Protein AF-W4PWV8-F1 (afdb_monomer)

Secondary structure (DSSP, 8-state):
-PPPHHHHHHHHHS-SS--HHHHHHHHT---HHHHHHHHHHHHHHHHHHHHHHHHHHHTHHHHHHHHHT---EEEEEEE-SS-SSS-EEEEEEE--TT---TT---GGGS-HHHHHHHHHHHHHH-SEEEEEEE-HHHHHHH-HHHHHHHHHHHHHHT-SS--SEEEEES---S-SSEEEEETTGGGT-

Sequence (189 aa):
MTVSIKQLEEELLGREEIDETMVERLRKDERKGVQKLLKRYDSMKQKTIELENMHKEMSQYEKALHKEGYVHIAGLDEVGRGPLAGPVVAAAVILPHDFKLLGLTDSKKLSKEKREAFYDVIVEQAICYSVAMVHAAEIDELNIYESTKVAMSNAVKGLTYMPDHLLLDAMKLDLTISQTSLIKGDQKA

Mean predicted aligned error: 6.57 Å

pLDDT: mean 89.33, std 9.85, range [49.12, 98.19]

Radius of gyration: 22.23 Å; Cα contacts (8 Å, |Δi|>4): 260; chains: 1; bounding box: 64×32×57 Å

InterPro domains:
  IPR001352 Ribonuclease HII/HIII [PTHR10954] (52-172)
  IPR012337 Ribonuclease H-like superfamily [SSF53098] (61-188)
  IPR022898 Ribonuclease HII [cd07182] (74-188)
  IPR024567 Ribonuclease HII/HIII domain [PF01351] (74-172)
  IPR024567 Ribonuclease HII/HIII domain [PS51975] (71-189)
  IPR036397 Ribonuclease H superfamily [G3DSA:3.30.420.10] (46-189)

Structure (mmCIF, N/CA/C/O backbone):
data_AF-W4PWV8-F1
#
_entry.id   AF-W4PWV8-F1
#
loop_
_atom_site.group_PDB
_atom_site.id
_atom_site.type_symbol
_atom_site.label_atom_id
_atom_site.label_alt_id
_atom_site.label_comp_id
_atom_site.label_asym_id
_atom_site.label_entity_id
_atom_site.label_seq_id
_atom_site.pdbx_PDB_ins_code
_atom_site.Cartn_x
_atom_site.Cartn_y
_atom_site.Cartn_z
_atom_site.occupancy
_atom_site.B_iso_or_equiv
_atom_site.auth_seq_id
_atom_site.auth_comp_id
_atom_site.auth_asym_id
_atom_site.auth_atom_id
_atom_site.pdbx_PDB_model_num
ATOM 1 N N . MET A 1 1 ? -38.672 -1.844 32.688 1.00 49.12 1 MET A N 1
ATOM 2 C CA . MET A 1 1 ? -37.906 -3.082 32.436 1.00 49.12 1 MET A CA 1
ATOM 3 C C . MET A 1 1 ? -36.463 -2.693 32.182 1.00 49.12 1 MET A C 1
ATOM 5 O O . MET A 1 1 ? -36.215 -1.882 31.301 1.00 49.12 1 MET A O 1
ATOM 9 N N . THR A 1 2 ? -35.536 -3.164 33.009 1.00 67.69 2 THR A N 1
ATOM 10 C CA . THR A 1 2 ? -34.102 -2.884 32.871 1.00 67.69 2 THR A CA 1
ATOM 11 C C . THR A 1 2 ? -33.559 -3.686 31.692 1.00 67.69 2 THR A C 1
ATOM 13 O O . THR A 1 2 ? -33.621 -4.913 31.710 1.00 67.69 2 THR A O 1
ATOM 16 N N . VAL A 1 3 ? -33.048 -3.002 30.667 1.00 78.81 3 VAL A N 1
ATOM 17 C CA . VAL A 1 3 ? -32.412 -3.649 29.509 1.00 78.81 3 VAL A CA 1
ATOM 18 C C . VAL A 1 3 ? -31.205 -4.456 29.996 1.00 78.81 3 VAL A C 1
ATOM 20 O O . VAL A 1 3 ? -30.433 -3.993 30.855 1.00 78.81 3 VAL A O 1
ATOM 23 N N . SER A 1 4 ? -31.068 -5.686 29.500 1.00 85.94 4 SER A N 1
ATOM 24 C CA . SER A 1 4 ? -29.954 -6.560 29.870 1.00 85.94 4 SER A CA 1
ATOM 25 C C . SER A 1 4 ? -28.639 -6.052 29.272 1.00 85.94 4 SER A C 1
ATOM 27 O O . SER A 1 4 ? -28.626 -5.420 28.221 1.00 85.94 4 SER A O 1
ATOM 29 N N . ILE A 1 5 ? -27.508 -6.358 29.914 1.00 83.56 5 ILE A N 1
ATOM 30 C CA . ILE A 1 5 ? -26.181 -5.956 29.409 1.00 83.56 5 ILE A CA 1
ATOM 31 C C . ILE A 1 5 ? -25.920 -6.545 28.014 1.00 83.56 5 ILE A C 1
ATOM 33 O O . ILE A 1 5 ? -25.320 -5.881 27.181 1.00 83.56 5 ILE A O 1
ATOM 37 N N . LYS A 1 6 ? -26.419 -7.758 27.745 1.00 84.06 6 LYS A N 1
ATOM 38 C CA . LYS A 1 6 ? -26.274 -8.422 26.446 1.00 84.06 6 LYS A CA 1
ATOM 39 C C . LYS A 1 6 ? -26.997 -7.664 25.326 1.00 84.06 6 LYS A C 1
ATOM 41 O O . LYS A 1 6 ? -26.427 -7.482 24.262 1.00 84.06 6 LYS A O 1
ATOM 46 N N . GLN A 1 7 ? -28.212 -7.183 25.591 1.00 84.31 7 GLN A N 1
ATOM 47 C CA . GLN A 1 7 ? -28.958 -6.344 24.643 1.00 84.31 7 GLN A CA 1
ATOM 48 C C . GLN A 1 7 ? -28.249 -5.006 24.400 1.00 84.31 7 GLN A C 1
ATOM 50 O O . GLN A 1 7 ? -28.134 -4.573 23.262 1.00 84.31 7 GLN A O 1
ATOM 55 N N . LEU A 1 8 ? -27.708 -4.388 25.456 1.00 83.75 8 LEU A N 1
ATOM 56 C CA . LEU A 1 8 ? -26.938 -3.147 25.326 1.00 83.75 8 LEU A CA 1
ATOM 57 C C . LEU A 1 8 ? -25.641 -3.336 24.529 1.00 83.75 8 LEU A C 1
ATOM 59 O O . LEU A 1 8 ? -25.224 -2.426 23.821 1.00 83.75 8 LEU A O 1
ATOM 63 N N . GLU A 1 9 ? -24.988 -4.495 24.646 1.00 82.44 9 GLU A N 1
ATOM 64 C CA . GLU A 1 9 ? -23.794 -4.820 23.859 1.00 82.44 9 GLU A CA 1
ATOM 65 C C . GLU A 1 9 ? -24.123 -4.947 22.370 1.00 82.44 9 GLU A C 1
ATOM 67 O O . GLU A 1 9 ? -23.407 -4.391 21.542 1.00 82.44 9 GLU A O 1
ATOM 72 N N . GLU A 1 10 ? -25.226 -5.614 22.035 1.00 83.00 10 GLU A N 1
ATOM 73 C CA . GLU A 1 10 ? -25.704 -5.758 20.658 1.00 83.00 10 GLU A CA 1
ATOM 74 C C . GLU A 1 10 ? -26.097 -4.405 20.043 1.00 83.00 10 GLU A C 1
ATOM 76 O O . GLU A 1 10 ? -25.749 -4.111 18.902 1.00 83.00 10 GLU A O 1
ATOM 81 N N . GLU A 1 11 ? -26.741 -3.533 20.818 1.00 82.88 11 GLU A N 1
ATOM 82 C CA . GLU A 1 11 ? -27.124 -2.191 20.370 1.00 82.88 11 GLU A CA 1
ATOM 83 C C . GLU A 1 11 ? -25.929 -1.237 20.197 1.00 82.88 11 GLU A C 1
ATOM 85 O O . GLU A 1 11 ? -25.936 -0.437 19.264 1.00 82.88 11 GLU A O 1
ATOM 90 N N . LEU A 1 12 ? -24.901 -1.317 21.055 1.00 82.06 12 LEU A N 1
ATOM 91 C CA . LEU A 1 12 ? -23.720 -0.440 20.990 1.00 82.06 12 LEU A CA 1
ATOM 92 C C . LEU A 1 12 ? -22.630 -0.916 20.031 1.00 82.06 12 LEU A C 1
ATOM 94 O O . LEU A 1 12 ? -21.885 -0.091 19.513 1.00 82.06 12 LEU A O 1
ATOM 98 N N . LEU A 1 13 ? -22.443 -2.227 19.881 1.00 79.00 13 LEU A N 1
ATOM 99 C CA . LEU A 1 13 ? -21.331 -2.789 19.105 1.00 79.00 13 LEU A CA 1
ATOM 100 C C . LEU A 1 13 ? -21.785 -3.462 17.806 1.00 79.00 13 LEU A C 1
ATOM 102 O O . LEU A 1 13 ? -20.937 -3.779 16.978 1.00 79.00 13 LEU A O 1
ATOM 106 N N . GLY A 1 14 ? -23.086 -3.712 17.637 1.00 73.44 14 GLY A N 1
ATOM 107 C CA . GLY A 1 14 ? -23.645 -4.410 16.476 1.00 73.44 14 GLY A CA 1
ATOM 108 C C . GLY A 1 14 ? -24.299 -3.510 15.426 1.00 73.44 14 GLY A C 1
ATOM 109 O O . GLY A 1 14 ? -24.749 -4.026 14.408 1.00 73.44 14 GLY A O 1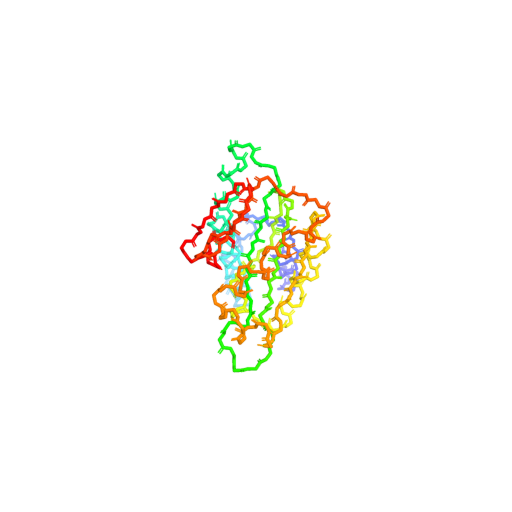
ATOM 110 N N . ARG A 1 15 ? -24.379 -2.191 15.650 1.00 76.44 15 ARG A N 1
ATOM 111 C CA . ARG A 1 15 ? -24.980 -1.231 14.709 1.00 76.44 15 ARG A CA 1
ATOM 112 C C . ARG A 1 15 ? -23.917 -0.348 14.059 1.00 76.44 15 ARG A C 1
ATOM 114 O O . ARG A 1 15 ? -22.986 0.080 14.732 1.00 76.44 15 ARG A O 1
ATOM 121 N N . GLU A 1 16 ? -24.092 -0.053 12.770 1.00 67.44 16 GLU A N 1
ATOM 122 C CA . GLU A 1 16 ? -23.246 0.903 12.036 1.00 67.44 16 GLU A CA 1
ATOM 123 C C . GLU A 1 16 ? -23.503 2.350 12.477 1.00 67.44 16 GLU A C 1
ATOM 125 O O . GLU A 1 16 ? -22.562 3.118 12.661 1.00 67.44 16 GLU A O 1
ATOM 130 N N . GLU A 1 17 ? -24.768 2.701 12.722 1.00 74.19 17 GLU A N 1
ATOM 131 C CA . GLU A 1 17 ? -25.161 3.993 13.281 1.00 74.19 17 GLU A CA 1
ATOM 132 C C . GLU A 1 17 ? -25.604 3.836 14.733 1.00 74.19 17 GLU A C 1
ATOM 134 O O . GLU A 1 17 ? -26.527 3.081 15.060 1.00 74.19 17 GLU A O 1
ATOM 139 N N . ILE A 1 18 ? -24.931 4.572 15.612 1.00 80.12 18 ILE A N 1
ATOM 140 C CA . ILE A 1 18 ? -25.184 4.542 17.047 1.00 80.12 18 ILE A CA 1
ATOM 141 C C . ILE A 1 18 ? -25.896 5.826 17.440 1.00 80.12 18 ILE A C 1
ATOM 143 O O . ILE A 1 18 ? -25.440 6.930 17.148 1.00 80.12 18 ILE A O 1
ATOM 147 N N . ASP A 1 19 ? -27.005 5.663 18.151 1.00 81.88 19 ASP A N 1
ATOM 148 C CA . ASP A 1 19 ? -27.743 6.768 18.740 1.00 81.88 19 ASP A CA 1
ATOM 149 C C . ASP A 1 19 ? -26.927 7.389 19.887 1.00 81.88 19 ASP A C 1
ATOM 151 O O . ASP A 1 19 ? -26.796 6.815 20.973 1.00 81.88 19 ASP A O 1
ATOM 155 N N . GLU A 1 20 ? -26.376 8.581 19.660 1.00 82.75 20 GLU A N 1
ATOM 156 C CA . GLU A 1 20 ? -25.612 9.320 20.674 1.00 82.75 20 GLU A CA 1
ATOM 157 C C . GLU A 1 20 ? -26.448 9.590 21.939 1.00 82.75 20 GLU A C 1
ATOM 159 O O . GLU A 1 20 ? -25.917 9.566 23.052 1.00 82.75 20 GLU A O 1
ATOM 164 N N . THR A 1 21 ? -27.774 9.734 21.817 1.00 83.88 21 THR A N 1
ATOM 165 C CA . THR A 1 21 ? -28.651 9.936 22.982 1.00 83.88 21 THR A CA 1
ATOM 166 C C . THR A 1 21 ? -28.717 8.689 23.868 1.00 83.88 21 THR A C 1
ATOM 168 O O . THR A 1 21 ? -28.805 8.780 25.100 1.00 83.88 21 THR A O 1
ATOM 171 N N . MET A 1 22 ? -28.608 7.500 23.271 1.00 85.19 22 MET A N 1
ATOM 172 C CA . MET A 1 22 ? -28.507 6.238 23.997 1.00 85.19 22 MET A CA 1
ATOM 173 C C . MET A 1 22 ? -27.172 6.140 24.742 1.00 85.19 22 MET A C 1
ATOM 175 O O . MET A 1 22 ? -27.153 5.763 25.918 1.00 85.19 22 MET A O 1
ATOM 179 N N . VAL A 1 23 ? -26.065 6.516 24.096 1.00 86.31 23 VAL A N 1
ATOM 180 C CA . VAL A 1 23 ? -24.732 6.529 24.719 1.00 86.31 23 VAL A CA 1
ATOM 181 C C . VAL A 1 23 ? -24.722 7.461 25.931 1.00 86.31 23 VAL A C 1
ATOM 183 O O . VAL A 1 23 ? -24.282 7.062 27.011 1.00 86.31 23 VAL A O 1
ATOM 186 N N . GLU A 1 24 ? -25.272 8.670 25.806 1.00 87.25 24 GLU A N 1
ATOM 187 C CA . GLU A 1 24 ? -25.388 9.625 26.916 1.00 87.25 24 GLU A CA 1
ATOM 188 C C . GLU A 1 24 ? -26.195 9.076 28.096 1.00 87.25 24 GLU A C 1
ATOM 190 O O . GLU A 1 24 ? -25.820 9.266 29.259 1.00 87.25 24 GLU A O 1
ATOM 195 N N . ARG A 1 25 ? -27.293 8.361 27.820 1.00 88.38 25 ARG A N 1
ATOM 196 C CA . ARG A 1 25 ? -28.086 7.695 28.863 1.00 88.38 25 ARG A CA 1
ATOM 197 C C . ARG A 1 25 ? -27.277 6.628 29.584 1.00 88.38 25 ARG A C 1
ATOM 199 O O . ARG A 1 25 ? -27.334 6.551 30.809 1.00 88.38 25 ARG A O 1
ATOM 206 N N . LEU A 1 26 ? -26.519 5.827 28.846 1.00 87.50 26 LEU A N 1
ATOM 207 C CA . LEU A 1 26 ? -25.699 4.771 29.425 1.00 87.50 26 LEU A CA 1
ATOM 208 C C . LEU A 1 26 ? -24.546 5.319 30.257 1.00 87.50 26 LEU A C 1
ATOM 210 O O . LEU A 1 26 ? -24.192 4.703 31.259 1.00 87.50 26 LEU A O 1
ATOM 214 N N . ARG A 1 27 ? -23.980 6.482 29.908 1.00 88.62 27 ARG A N 1
ATOM 215 C CA . ARG A 1 27 ? -22.935 7.123 30.729 1.00 88.62 27 ARG A CA 1
ATOM 216 C C . ARG A 1 27 ? -23.407 7.415 32.157 1.00 88.62 27 ARG A C 1
ATOM 218 O O . ARG A 1 27 ? -22.581 7.434 33.065 1.00 88.62 27 ARG A O 1
ATOM 225 N N . LYS A 1 28 ? -24.718 7.582 32.362 1.00 90.69 28 LYS A N 1
ATOM 226 C CA . LYS A 1 28 ? -25.356 7.782 33.676 1.00 90.69 28 LYS A CA 1
ATOM 227 C C . LYS A 1 28 ? -25.689 6.470 34.405 1.00 90.69 28 LYS A C 1
ATOM 229 O O . LYS A 1 28 ? -26.168 6.514 35.532 1.00 90.69 28 LYS A O 1
ATOM 234 N N . ASP A 1 29 ? -25.481 5.310 33.782 1.00 88.50 29 ASP A N 1
ATOM 235 C CA . ASP A 1 29 ? -25.818 4.001 34.348 1.00 88.50 29 ASP A CA 1
ATOM 236 C C . ASP A 1 29 ? -24.692 3.475 35.251 1.00 88.50 29 ASP A C 1
ATOM 238 O O . ASP A 1 29 ? -23.617 3.116 34.783 1.00 88.50 29 ASP A O 1
ATOM 242 N N . GLU A 1 30 ? -24.923 3.385 36.558 1.00 90.44 30 GLU A N 1
ATOM 243 C CA . GLU A 1 30 ? -23.889 3.011 37.537 1.00 90.44 30 GLU A CA 1
ATOM 244 C C . GLU A 1 30 ? -23.508 1.517 37.529 1.00 90.44 30 GLU A C 1
ATOM 246 O O . GLU A 1 30 ? -22.564 1.102 38.214 1.00 90.44 30 GLU A O 1
ATOM 251 N N . ARG A 1 31 ? -24.212 0.664 36.768 1.00 92.44 31 ARG A N 1
ATOM 252 C CA . ARG A 1 31 ? -23.919 -0.776 36.734 1.00 92.44 31 ARG A CA 1
ATOM 253 C C . ARG A 1 31 ? -22.502 -0.996 36.202 1.00 92.44 31 ARG A C 1
ATOM 255 O O . ARG A 1 31 ? -22.203 -0.701 35.048 1.00 92.44 31 ARG A O 1
ATOM 262 N N . LYS A 1 32 ? -21.641 -1.639 37.002 1.00 89.44 32 LYS A N 1
ATOM 263 C CA . LYS A 1 32 ? -20.238 -1.945 36.636 1.00 89.44 32 LYS A CA 1
ATOM 264 C C . LYS A 1 32 ? -20.087 -2.610 35.260 1.00 89.44 32 LYS A C 1
ATOM 266 O O . LYS A 1 32 ? -19.124 -2.339 34.551 1.00 89.44 32 LYS A O 1
ATOM 271 N N . GLY A 1 33 ? -21.034 -3.473 34.881 1.00 88.50 33 GLY A N 1
ATOM 272 C CA . GLY A 1 33 ? -21.049 -4.117 33.565 1.00 88.50 33 GLY A CA 1
ATOM 273 C C . GLY A 1 33 ? -21.295 -3.143 32.408 1.00 88.50 33 GLY A C 1
ATOM 274 O O . GLY A 1 33 ? -20.611 -3.235 31.394 1.00 88.50 33 GLY A O 1
ATOM 275 N N . VAL A 1 34 ? -22.198 -2.172 32.585 1.00 90.12 34 VAL A N 1
ATOM 276 C CA . VAL A 1 34 ? -22.481 -1.123 31.591 1.00 90.12 34 VAL A CA 1
ATOM 277 C C . VAL A 1 34 ? -21.302 -0.161 31.476 1.00 90.12 34 VAL A C 1
ATOM 279 O O . VAL A 1 34 ? -20.862 0.139 30.373 1.00 90.12 34 VAL A O 1
ATOM 282 N N . GLN A 1 35 ? -20.702 0.232 32.600 1.00 90.69 35 GLN A N 1
ATOM 283 C CA . GLN A 1 35 ? -19.498 1.071 32.607 1.00 90.69 35 GLN A CA 1
ATOM 284 C C . GLN A 1 35 ? -18.307 0.392 31.904 1.00 90.69 35 GLN A C 1
ATOM 286 O O . GLN A 1 35 ? -17.580 1.023 31.135 1.00 90.69 35 GLN A O 1
ATOM 291 N N . LYS A 1 36 ? -18.124 -0.923 32.097 1.00 90.75 36 LYS A N 1
ATOM 292 C CA . LYS A 1 36 ? -17.106 -1.701 31.369 1.00 90.75 36 LYS A CA 1
ATOM 293 C C . LYS A 1 36 ? -17.395 -1.753 29.864 1.00 90.75 36 LYS A C 1
ATOM 295 O O . LYS A 1 36 ? -16.462 -1.635 29.070 1.00 90.75 36 LYS A O 1
ATOM 300 N N . LEU A 1 37 ? -18.661 -1.926 29.486 1.00 90.31 37 LEU A N 1
ATOM 301 C CA . LEU A 1 37 ? -19.102 -1.928 28.091 1.00 90.31 37 LEU A CA 1
ATOM 302 C C . LEU A 1 37 ? -18.855 -0.567 27.423 1.00 90.31 37 LEU A C 1
ATOM 304 O O . LEU A 1 37 ? -18.263 -0.526 26.349 1.00 90.31 37 LEU A O 1
ATOM 308 N N . LEU A 1 38 ? -19.194 0.536 28.094 1.00 90.94 38 LEU A N 1
ATOM 309 C CA . LEU A 1 38 ? -18.915 1.892 27.614 1.00 90.94 38 LEU A CA 1
ATOM 310 C C . LEU A 1 38 ? -17.427 2.154 27.425 1.00 90.94 38 LEU A C 1
ATOM 312 O O . LEU A 1 38 ? -17.031 2.679 26.394 1.00 90.94 38 LEU A O 1
ATOM 316 N N . LYS A 1 39 ? -16.580 1.728 28.368 1.00 90.81 39 LYS A N 1
ATOM 317 C CA . LYS A 1 39 ? -15.126 1.875 28.221 1.00 90.81 39 LYS A CA 1
ATOM 318 C C . LYS A 1 39 ? -14.597 1.143 26.982 1.00 90.81 39 LYS A C 1
ATOM 320 O O . LYS A 1 39 ? -13.710 1.649 26.298 1.00 90.81 39 LYS A O 1
ATOM 325 N N . ARG A 1 40 ? -15.126 -0.052 26.697 1.00 90.25 40 ARG A N 1
ATOM 326 C CA . ARG A 1 40 ? -14.788 -0.809 25.482 1.00 90.25 40 ARG A CA 1
ATOM 327 C C . ARG A 1 40 ? -15.266 -0.073 24.229 1.00 90.25 40 ARG A C 1
ATOM 329 O O . ARG A 1 40 ? -14.478 0.069 23.301 1.00 90.25 40 ARG A O 1
ATOM 336 N N . TYR A 1 41 ? -16.506 0.411 24.231 1.00 89.75 41 TYR A N 1
ATOM 337 C CA . TYR A 1 41 ? -17.076 1.201 23.142 1.00 89.75 41 TYR A CA 1
ATOM 338 C C . TYR A 1 41 ? -16.252 2.467 22.854 1.00 89.75 41 TYR A C 1
ATOM 340 O O . TYR A 1 41 ? -15.793 2.646 21.729 1.00 89.75 41 TYR A O 1
ATOM 348 N N . ASP A 1 42 ? -15.972 3.283 23.873 1.00 90.44 42 ASP A N 1
ATOM 349 C CA . ASP A 1 42 ? -15.181 4.514 23.750 1.00 90.44 42 ASP A CA 1
ATOM 350 C C . ASP A 1 42 ? -13.782 4.223 23.186 1.00 90.44 42 ASP A C 1
ATOM 352 O O . ASP A 1 42 ? -13.317 4.906 22.276 1.00 90.44 42 ASP A O 1
ATOM 356 N N . SER A 1 43 ? -13.124 3.164 23.671 1.00 90.25 43 SER A N 1
ATOM 357 C CA . SER A 1 43 ? -11.811 2.753 23.164 1.00 90.25 43 SER A CA 1
ATOM 358 C C . SER A 1 43 ? -11.856 2.292 21.706 1.00 90.25 43 SER A C 1
ATOM 360 O O . SER A 1 43 ? -10.917 2.568 20.960 1.00 90.25 43 SER A O 1
ATOM 362 N N . MET A 1 44 ? -12.909 1.581 21.293 1.00 88.62 44 MET A N 1
ATOM 363 C CA . MET A 1 44 ? -13.093 1.170 19.900 1.00 88.62 44 MET A CA 1
ATOM 364 C C . MET A 1 44 ? -13.354 2.381 19.002 1.00 88.62 44 MET A C 1
ATOM 366 O O . MET A 1 44 ? -12.692 2.513 17.977 1.00 88.62 44 MET A O 1
ATOM 370 N N . LYS A 1 45 ? -14.242 3.295 19.415 1.00 89.25 45 LYS A N 1
ATOM 371 C CA . LYS A 1 45 ? -14.547 4.536 18.688 1.00 89.25 45 LYS A CA 1
ATOM 372 C C . LYS A 1 45 ? -13.300 5.399 18.508 1.00 89.25 45 LYS A C 1
ATOM 374 O O . LYS A 1 45 ? -13.008 5.824 17.394 1.00 89.25 45 LYS A O 1
ATOM 379 N N . GLN A 1 46 ? -12.529 5.592 19.578 1.00 90.56 46 GLN A N 1
ATOM 380 C CA . GLN A 1 46 ? -11.272 6.337 19.541 1.00 90.56 46 GLN A CA 1
ATOM 381 C C . GLN A 1 46 ? -10.270 5.708 18.564 1.00 90.56 46 GLN A C 1
ATOM 383 O O . GLN A 1 46 ? -9.700 6.407 17.729 1.00 90.56 46 GLN A O 1
ATOM 388 N N . LYS A 1 47 ? -10.117 4.380 18.600 1.00 89.25 47 LYS A N 1
ATOM 389 C CA . LYS A 1 47 ? -9.255 3.655 17.661 1.00 89.25 47 LYS A CA 1
ATOM 390 C C . LYS A 1 47 ? -9.717 3.814 16.211 1.00 89.25 47 LYS A C 1
ATOM 392 O O . LYS A 1 47 ? -8.882 3.980 15.330 1.00 89.25 47 LYS A O 1
ATOM 397 N N . THR A 1 48 ? -11.021 3.773 15.946 1.00 89.44 48 THR A N 1
ATOM 398 C CA . THR A 1 48 ? -11.558 4.015 14.599 1.00 89.44 48 THR A CA 1
ATOM 399 C C . THR A 1 48 ? -11.213 5.422 14.119 1.00 89.44 48 THR A C 1
ATOM 401 O O . THR A 1 48 ? -10.674 5.558 13.026 1.00 89.44 48 THR A O 1
ATOM 404 N N . ILE A 1 49 ? -11.427 6.449 14.948 1.00 90.81 49 ILE A N 1
ATOM 405 C CA . ILE A 1 49 ? -11.080 7.845 14.628 1.00 90.81 49 ILE A CA 1
ATOM 406 C C . ILE A 1 49 ? -9.584 7.988 14.317 1.00 90.81 49 ILE A C 1
ATOM 408 O O . ILE A 1 49 ? -9.209 8.650 13.352 1.00 90.81 49 ILE A O 1
ATOM 412 N N . GLU A 1 50 ? -8.718 7.349 15.104 1.00 91.19 50 GLU A N 1
ATOM 413 C CA . GLU A 1 50 ? -7.273 7.333 14.851 1.00 91.19 50 GLU A CA 1
ATOM 414 C C . GLU A 1 50 ? -6.943 6.715 13.490 1.00 91.19 50 GLU A C 1
ATOM 416 O O . GLU A 1 50 ? -6.188 7.305 12.719 1.00 91.19 50 GLU A O 1
ATOM 421 N N . LEU A 1 51 ? -7.549 5.573 13.156 1.00 90.94 51 LEU A N 1
ATOM 422 C CA . LEU A 1 51 ? -7.359 4.926 11.857 1.00 90.94 51 LEU A CA 1
ATOM 423 C C . LEU A 1 51 ? -7.869 5.785 10.694 1.00 90.94 51 LEU A C 1
ATOM 425 O O . LEU A 1 51 ? -7.244 5.797 9.635 1.00 90.94 51 LEU A O 1
ATOM 429 N N . GLU A 1 52 ? -8.973 6.511 10.873 1.00 91.69 52 GLU A N 1
ATOM 430 C CA . GLU A 1 52 ? -9.484 7.433 9.855 1.00 91.69 52 GLU A CA 1
ATOM 431 C C . GLU A 1 52 ? -8.545 8.614 9.623 1.00 91.69 52 GLU A C 1
ATOM 433 O O . GLU A 1 52 ? -8.266 8.962 8.473 1.00 91.69 52 GLU A O 1
ATOM 438 N N . ASN A 1 53 ? -8.028 9.208 10.700 1.00 91.38 53 ASN A N 1
ATOM 439 C CA . ASN A 1 53 ? -7.056 10.292 10.608 1.00 91.38 53 ASN A CA 1
ATOM 440 C C . ASN A 1 53 ? -5.775 9.819 9.916 1.00 91.38 53 ASN A C 1
ATOM 442 O O . ASN A 1 53 ? -5.317 10.473 8.983 1.00 91.38 53 ASN A O 1
ATOM 446 N N . MET A 1 54 ? -5.261 8.644 10.289 1.00 89.38 54 MET A N 1
ATOM 447 C CA . MET A 1 54 ? -4.107 8.039 9.619 1.00 89.38 54 MET A CA 1
ATOM 448 C C . MET A 1 54 ? -4.365 7.812 8.127 1.00 89.38 54 MET A C 1
ATOM 450 O O . MET A 1 54 ? -3.549 8.198 7.296 1.00 89.38 54 MET A O 1
ATOM 454 N N . HIS A 1 55 ? -5.510 7.230 7.761 1.00 90.31 55 HIS A N 1
ATOM 455 C CA . HIS A 1 55 ? -5.870 7.036 6.354 1.00 90.31 55 HIS A CA 1
ATOM 456 C C . HIS A 1 55 ? -5.951 8.371 5.600 1.00 90.31 55 HIS A C 1
ATOM 458 O O . HIS A 1 55 ? -5.508 8.472 4.457 1.00 90.31 55 HIS A O 1
ATOM 464 N N . LYS A 1 56 ? -6.488 9.420 6.230 1.00 90.19 56 LYS A N 1
ATOM 465 C CA . LYS A 1 56 ? -6.551 10.759 5.638 1.00 90.19 56 LYS A CA 1
ATOM 466 C C . LYS A 1 56 ? -5.162 11.358 5.406 1.00 90.19 56 LYS A C 1
ATOM 468 O O . LYS A 1 56 ? -4.981 12.024 4.392 1.00 90.19 56 LYS A O 1
ATOM 473 N N . GLU A 1 57 ? -4.225 11.137 6.323 1.00 89.12 57 GLU A N 1
ATOM 474 C CA . GLU A 1 57 ? -2.836 11.590 6.194 1.00 89.12 57 GLU A CA 1
ATOM 475 C C . GLU A 1 57 ? -2.081 10.835 5.095 1.00 89.12 57 GLU A C 1
ATOM 477 O O . GLU A 1 57 ? -1.391 11.473 4.305 1.00 89.12 57 GLU A O 1
ATOM 482 N N . MET A 1 58 ? -2.236 9.511 5.004 1.00 87.19 58 MET A N 1
ATOM 483 C CA . MET A 1 58 ? -1.571 8.709 3.964 1.00 87.19 58 MET A CA 1
ATOM 484 C C . MET A 1 58 ? -2.157 8.988 2.573 1.00 87.19 58 MET A C 1
ATOM 486 O O . MET A 1 58 ? -1.423 9.209 1.630 1.00 87.19 58 MET A O 1
ATOM 490 N N . SER A 1 59 ? -3.477 9.151 2.450 1.00 90.06 59 SER A N 1
ATOM 491 C CA . SER A 1 59 ? -4.120 9.434 1.149 1.00 90.06 59 SER A CA 1
ATOM 492 C C . SER A 1 59 ? -3.953 10.878 0.639 1.00 90.06 59 SER A C 1
ATOM 494 O O . SER A 1 59 ? -4.653 11.307 -0.285 1.00 90.06 59 SER A O 1
ATOM 496 N N . GLN A 1 60 ? -3.120 11.702 1.286 1.00 90.94 60 GLN A N 1
ATOM 497 C CA . GLN A 1 60 ? -3.020 13.127 0.958 1.00 90.94 60 GLN A CA 1
ATOM 498 C C . GLN A 1 60 ? -2.379 13.373 -0.413 1.00 90.94 60 GLN A C 1
ATOM 500 O O . GLN A 1 60 ? -2.755 14.335 -1.088 1.00 90.94 60 GLN A O 1
ATOM 505 N N . TYR A 1 61 ? -1.439 12.518 -0.825 1.00 90.69 61 TYR A N 1
ATOM 506 C CA . TYR A 1 61 ? -0.703 12.681 -2.077 1.00 90.69 61 TYR A CA 1
ATOM 507 C C . TYR A 1 61 ? -1.572 12.299 -3.270 1.00 90.69 61 TYR A C 1
ATOM 509 O O . TYR A 1 61 ? -1.697 13.084 -4.207 1.00 90.69 61 TYR A O 1
ATOM 517 N N . GLU A 1 62 ? -2.266 11.170 -3.193 1.00 92.50 62 GLU A N 1
ATOM 518 C CA . GLU A 1 62 ? -3.248 10.727 -4.181 1.00 92.50 62 GLU A CA 1
ATOM 519 C C . GLU A 1 62 ? -4.345 11.774 -4.330 1.00 92.50 62 GLU A C 1
ATOM 521 O O . GLU A 1 62 ? -4.663 12.194 -5.439 1.00 92.50 62 GLU A O 1
ATOM 526 N N . LYS A 1 63 ? -4.884 12.287 -3.216 1.00 92.31 63 LYS A N 1
ATOM 527 C CA . LYS A 1 63 ? -5.902 13.349 -3.250 1.00 92.31 63 LYS A CA 1
ATOM 528 C C . LYS A 1 63 ? -5.402 14.631 -3.904 1.00 92.31 63 LYS A C 1
ATOM 530 O O . LYS A 1 63 ? -6.192 15.308 -4.562 1.00 92.31 63 LYS A O 1
ATOM 535 N N . ALA A 1 64 ? -4.143 15.005 -3.694 1.00 93.12 64 ALA A N 1
ATOM 536 C CA . ALA A 1 64 ? -3.554 16.167 -4.352 1.00 93.12 64 ALA A CA 1
ATOM 537 C C . ALA A 1 64 ? -3.420 15.928 -5.864 1.00 93.12 64 ALA A C 1
ATOM 539 O O . ALA A 1 64 ? -3.909 16.738 -6.647 1.00 93.12 64 ALA A O 1
ATOM 540 N N . LEU A 1 65 ? -2.884 14.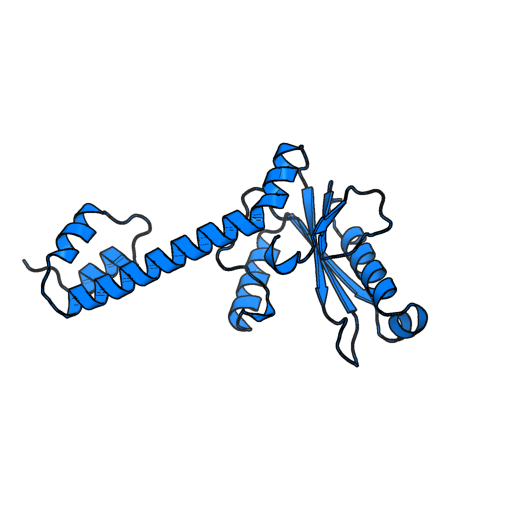777 -6.267 1.00 94.12 65 LEU A N 1
ATOM 541 C CA . LEU A 1 65 ? -2.726 14.395 -7.672 1.00 94.12 65 LEU A CA 1
ATOM 542 C C . LEU A 1 65 ? -4.070 14.275 -8.403 1.00 94.12 65 LEU A C 1
ATOM 544 O O . LEU A 1 65 ? -4.217 14.756 -9.524 1.00 94.12 65 LEU A O 1
ATOM 548 N N . HIS A 1 66 ? -5.095 13.730 -7.754 1.00 94.06 66 HIS A N 1
ATOM 549 C CA . HIS A 1 66 ? -6.442 13.700 -8.317 1.00 94.06 66 HIS A CA 1
ATOM 550 C C . HIS A 1 66 ? -7.011 15.103 -8.561 1.00 94.06 66 HIS A C 1
ATOM 552 O O . HIS A 1 66 ? -7.674 15.328 -9.571 1.00 94.06 66 HIS A O 1
ATOM 558 N N . LYS A 1 67 ? -6.725 16.078 -7.685 1.00 94.25 67 LYS A N 1
ATOM 559 C CA . LYS A 1 67 ? -7.111 17.485 -7.911 1.00 94.25 67 LYS A CA 1
ATOM 560 C C . LYS A 1 67 ? -6.350 18.128 -9.069 1.00 94.25 67 LYS A C 1
ATOM 562 O O . LYS A 1 67 ? -6.873 19.056 -9.679 1.00 94.25 67 LYS A O 1
ATOM 567 N N . GLU A 1 68 ? -5.147 17.648 -9.363 1.00 94.69 68 GLU A N 1
ATOM 568 C CA . GLU A 1 68 ? -4.358 18.054 -10.531 1.00 94.69 68 GLU A CA 1
ATOM 569 C C . GLU A 1 68 ? -4.830 17.379 -11.832 1.00 94.69 68 GLU A C 1
ATOM 571 O O . GLU A 1 68 ? -4.411 17.782 -12.915 1.00 94.69 68 GLU A O 1
ATOM 576 N N . GLY A 1 69 ? -5.747 16.408 -11.745 1.00 95.06 69 GLY A N 1
ATOM 577 C CA . GLY A 1 69 ? -6.372 15.745 -12.891 1.00 95.06 69 GLY A CA 1
ATOM 578 C C . GLY A 1 69 ? -5.820 14.356 -13.213 1.00 95.06 69 GLY A C 1
ATOM 579 O O . GLY A 1 69 ? -6.274 13.751 -14.183 1.00 95.06 69 GLY A O 1
ATOM 580 N N . TYR A 1 70 ? -4.887 13.825 -12.417 1.00 95.25 70 TYR A N 1
ATOM 581 C CA . TYR A 1 70 ? -4.421 12.444 -12.569 1.00 95.25 70 TYR A CA 1
ATOM 582 C C . TYR A 1 70 ? -5.519 11.463 -12.142 1.00 95.25 70 TYR A C 1
ATOM 584 O O . TYR A 1 70 ? -6.096 11.602 -11.060 1.00 95.25 70 TYR A O 1
ATOM 592 N N . VAL A 1 71 ? -5.820 10.466 -12.977 1.00 93.00 71 VAL A N 1
ATOM 593 C CA . VAL A 1 71 ? -6.904 9.504 -12.717 1.00 93.00 71 VAL A CA 1
ATOM 594 C C . VAL A 1 71 ? -6.331 8.177 -12.240 1.00 93.00 71 VAL A C 1
ATOM 596 O O . VAL A 1 71 ? -6.729 7.680 -11.189 1.00 93.00 71 VAL A O 1
ATOM 599 N N . HIS A 1 72 ? -5.365 7.629 -12.971 1.00 95.19 72 HIS A N 1
ATOM 600 C CA . HIS A 1 72 ? -4.728 6.355 -12.663 1.00 95.19 72 HIS A CA 1
ATOM 601 C C . HIS A 1 72 ? -3.374 6.603 -12.006 1.00 95.19 72 HIS A C 1
ATOM 603 O O . HIS A 1 72 ? -2.373 6.860 -12.674 1.00 95.19 72 HIS A O 1
ATOM 609 N N . ILE A 1 73 ? -3.346 6.535 -10.681 1.00 96.25 73 ILE A N 1
ATOM 610 C CA . ILE A 1 73 ? -2.125 6.711 -9.896 1.00 96.25 73 ILE A CA 1
ATOM 611 C C . ILE A 1 73 ? -1.652 5.327 -9.460 1.00 96.25 73 ILE A C 1
ATOM 613 O O . ILE A 1 73 ? -2.404 4.594 -8.817 1.00 96.25 73 ILE A O 1
ATOM 617 N N . ALA A 1 74 ? -0.422 4.962 -9.820 1.00 96.62 74 ALA A N 1
ATOM 618 C CA . ALA A 1 74 ? 0.194 3.726 -9.351 1.00 96.62 74 ALA A CA 1
ATOM 619 C C . ALA A 1 74 ? 1.070 3.999 -8.127 1.00 96.62 74 ALA A C 1
ATOM 621 O O . ALA A 1 74 ? 2.000 4.802 -8.206 1.00 96.62 74 ALA A O 1
A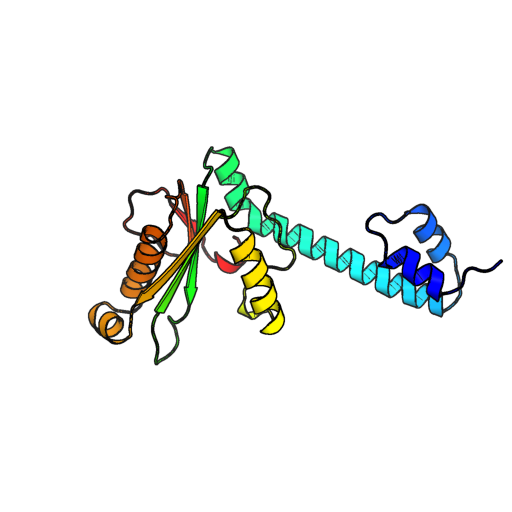TOM 622 N N . GLY A 1 75 ? 0.803 3.301 -7.026 1.00 94.94 75 GLY A N 1
ATOM 623 C CA . GLY A 1 75 ? 1.725 3.184 -5.897 1.00 94.94 75 GLY A CA 1
ATOM 624 C C . GLY A 1 75 ? 2.735 2.067 -6.148 1.00 94.94 75 GLY A C 1
ATOM 625 O O . GLY A 1 75 ? 2.367 1.007 -6.666 1.00 94.94 75 GLY A O 1
ATOM 626 N N . LEU A 1 76 ? 4.001 2.311 -5.811 1.00 94.31 76 LEU A N 1
ATOM 627 C CA . LEU A 1 76 ? 5.099 1.366 -5.983 1.00 94.31 76 LEU A CA 1
ATOM 628 C C . LEU A 1 76 ? 5.904 1.207 -4.700 1.00 94.31 76 LEU A C 1
ATOM 630 O O . LEU A 1 76 ? 6.275 2.197 -4.074 1.00 94.31 76 LEU A O 1
ATOM 634 N N . ASP A 1 77 ? 6.241 -0.041 -4.389 1.00 93.12 77 ASP A N 1
ATOM 635 C CA . ASP A 1 77 ? 7.109 -0.402 -3.268 1.00 93.12 77 ASP A CA 1
ATOM 636 C C . ASP A 1 77 ? 7.895 -1.686 -3.585 1.00 93.12 77 ASP A C 1
ATOM 638 O O . ASP A 1 77 ? 7.515 -2.477 -4.466 1.00 93.12 77 ASP A O 1
ATOM 642 N N . GLU A 1 78 ? 8.996 -1.894 -2.867 1.00 94.12 78 GLU A N 1
ATOM 643 C CA . GLU A 1 78 ? 9.864 -3.053 -2.984 1.00 94.12 78 GLU A CA 1
ATOM 644 C C . GLU A 1 78 ? 10.112 -3.796 -1.668 1.00 94.12 78 GLU A C 1
ATOM 646 O O . GLU A 1 78 ? 10.176 -3.253 -0.568 1.00 94.12 78 GLU A O 1
ATOM 651 N N . VAL A 1 79 ? 10.406 -5.085 -1.802 1.00 94.12 7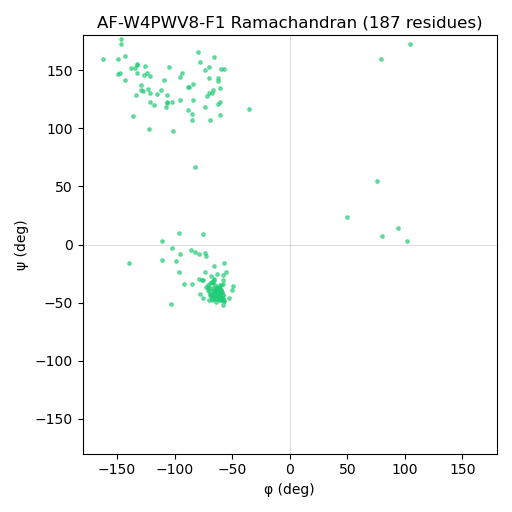9 VAL A N 1
ATOM 652 C CA . VAL A 1 79 ? 10.918 -5.922 -0.720 1.00 94.12 79 VAL A CA 1
ATOM 653 C C . VAL A 1 79 ? 12.120 -6.728 -1.201 1.00 94.12 79 VAL A C 1
ATOM 655 O O . VAL A 1 79 ? 12.278 -7.011 -2.385 1.00 94.12 79 VAL A O 1
ATOM 658 N N . GLY A 1 80 ? 12.989 -7.128 -0.271 1.00 94.06 80 GLY A N 1
ATOM 659 C CA . GLY A 1 80 ? 14.132 -7.992 -0.593 1.00 94.06 80 GLY A CA 1
ATOM 660 C C . GLY A 1 80 ? 15.450 -7.269 -0.885 1.00 94.06 80 GLY A C 1
ATOM 661 O O . GLY A 1 80 ? 16.388 -7.907 -1.338 1.00 94.06 80 GLY A O 1
ATOM 662 N N . ARG A 1 81 ? 15.581 -5.972 -0.562 1.00 94.19 81 ARG A N 1
ATOM 663 C CA . ARG A 1 81 ? 16.861 -5.245 -0.714 1.00 94.19 81 ARG A CA 1
ATOM 664 C C . ARG A 1 81 ? 17.930 -5.552 0.332 1.00 94.19 81 ARG A C 1
ATOM 666 O O . ARG A 1 81 ? 19.113 -5.401 0.061 1.00 94.19 81 ARG A O 1
ATOM 673 N N . GLY A 1 82 ? 17.512 -5.890 1.549 1.00 93.00 82 GLY A N 1
ATOM 674 C CA . GLY A 1 82 ? 18.406 -6.136 2.687 1.00 93.00 82 GLY A CA 1
ATOM 675 C C . GLY A 1 82 ? 18.866 -7.589 2.895 1.00 93.00 82 GLY A C 1
ATOM 676 O O . GLY A 1 82 ? 19.974 -7.775 3.398 1.00 93.00 82 GLY A O 1
ATOM 677 N N . PRO A 1 83 ? 18.051 -8.623 2.593 1.00 94.81 83 PRO A N 1
ATOM 678 C CA . PRO A 1 83 ? 18.458 -10.017 2.767 1.00 94.81 83 PRO A CA 1
ATOM 679 C C . PRO A 1 83 ? 19.701 -10.407 1.953 1.00 94.81 83 PRO A C 1
ATOM 681 O O . PRO A 1 83 ? 19.926 -9.896 0.865 1.00 94.81 83 PRO A O 1
ATOM 684 N N . LEU A 1 84 ? 20.472 -11.374 2.469 1.00 93.38 84 LEU A N 1
ATOM 685 C CA . LEU A 1 84 ? 21.665 -11.923 1.802 1.00 93.38 84 LEU A CA 1
ATOM 686 C C . LEU A 1 84 ? 21.330 -12.841 0.614 1.00 93.38 84 LEU A C 1
ATOM 688 O O . LEU A 1 84 ? 22.167 -13.073 -0.249 1.00 93.38 84 LEU A O 1
ATOM 692 N N . ALA A 1 85 ? 20.129 -13.415 0.602 1.00 93.38 85 ALA A N 1
ATOM 693 C CA . ALA A 1 85 ? 19.692 -14.359 -0.414 1.00 93.38 85 ALA A CA 1
ATOM 694 C C . ALA A 1 85 ? 18.248 -14.074 -0.820 1.00 93.38 85 ALA A C 1
ATOM 696 O O . ALA A 1 85 ? 17.438 -13.621 -0.006 1.00 93.38 85 ALA A O 1
ATOM 697 N N . GLY A 1 86 ? 17.931 -14.422 -2.064 1.00 95.19 86 GLY A N 1
ATOM 698 C CA . GLY A 1 86 ? 16.624 -14.199 -2.669 1.00 95.19 86 GLY A CA 1
ATOM 699 C C . GLY A 1 86 ? 16.626 -13.040 -3.668 1.00 95.19 86 GLY A C 1
ATOM 700 O O . GLY A 1 86 ? 17.641 -12.365 -3.835 1.00 95.19 86 GLY A O 1
ATOM 701 N N . PRO A 1 87 ? 15.514 -12.857 -4.393 1.00 97.56 87 PRO A N 1
ATOM 702 C CA . PRO A 1 87 ? 15.355 -11.754 -5.325 1.00 97.56 87 PRO A CA 1
ATOM 703 C C . PRO A 1 87 ? 14.993 -10.453 -4.599 1.00 97.56 87 PRO A C 1
ATOM 705 O O . PRO A 1 87 ? 14.502 -10.469 -3.467 1.00 97.56 87 PRO A O 1
ATOM 708 N N . VAL A 1 88 ? 15.124 -9.338 -5.312 1.00 97.56 88 VAL A N 1
ATOM 709 C CA . VAL A 1 88 ? 14.345 -8.133 -5.017 1.00 97.56 88 VAL A CA 1
ATOM 710 C C . VAL A 1 88 ? 13.021 -8.227 -5.773 1.00 97.56 88 VAL A C 1
ATOM 712 O O . VAL A 1 88 ? 12.989 -8.631 -6.937 1.00 97.56 88 VAL A O 1
ATOM 715 N N . VAL A 1 89 ? 11.921 -7.905 -5.101 1.00 97.69 89 VAL A N 1
ATOM 716 C CA . VAL A 1 89 ? 10.561 -7.968 -5.647 1.00 97.69 89 VAL A CA 1
ATOM 717 C C . VAL A 1 89 ? 9.939 -6.589 -5.524 1.00 97.69 89 VAL A C 1
ATOM 719 O O . VAL A 1 89 ? 10.020 -5.982 -4.461 1.00 97.69 89 VAL A O 1
ATOM 722 N N . ALA A 1 90 ? 9.304 -6.114 -6.587 1.00 97.06 90 ALA A N 1
ATOM 723 C CA . ALA A 1 90 ? 8.562 -4.863 -6.594 1.00 97.06 90 ALA A CA 1
ATOM 724 C C . ALA A 1 90 ? 7.121 -5.100 -7.042 1.00 97.06 90 ALA A C 1
ATOM 726 O O . ALA A 1 90 ? 6.856 -5.964 -7.887 1.00 97.06 90 ALA A O 1
ATOM 727 N N . ALA A 1 91 ? 6.203 -4.312 -6.494 1.00 96.81 91 ALA A N 1
ATOM 728 C CA . ALA A 1 91 ? 4.809 -4.289 -6.906 1.00 96.81 91 ALA A CA 1
ATOM 729 C C . ALA A 1 91 ? 4.418 -2.883 -7.365 1.00 96.81 91 ALA A C 1
ATOM 731 O O . ALA A 1 91 ? 4.892 -1.891 -6.817 1.00 96.81 91 ALA A O 1
ATOM 732 N N . ALA A 1 92 ? 3.542 -2.816 -8.363 1.00 96.88 92 ALA A N 1
ATOM 733 C CA . ALA A 1 92 ? 2.852 -1.601 -8.767 1.00 96.88 92 ALA A CA 1
ATOM 734 C C . ALA A 1 92 ? 1.346 -1.848 -8.652 1.00 96.88 92 ALA A C 1
ATOM 736 O O . ALA A 1 92 ? 0.856 -2.869 -9.143 1.00 96.88 92 ALA A O 1
ATOM 737 N N . VAL A 1 93 ? 0.619 -0.948 -7.994 1.00 97.06 93 VAL A N 1
ATOM 738 C CA . VAL A 1 93 ? -0.818 -1.104 -7.717 1.00 97.06 93 VAL A CA 1
ATOM 739 C C . VAL A 1 93 ? -1.553 0.185 -8.059 1.00 97.06 93 VAL A C 1
ATOM 741 O O . VAL A 1 93 ? -1.166 1.254 -7.594 1.00 97.06 93 VAL A O 1
ATOM 744 N N . ILE A 1 94 ? -2.625 0.080 -8.846 1.00 97.00 94 ILE A N 1
ATOM 745 C CA . ILE A 1 94 ? -3.565 1.173 -9.121 1.00 97.00 94 ILE A CA 1
ATOM 746 C C . ILE A 1 94 ? -4.868 0.875 -8.382 1.00 97.00 94 ILE A C 1
ATOM 748 O O . ILE A 1 94 ? -5.529 -0.132 -8.652 1.00 97.00 94 ILE A O 1
ATOM 752 N N . LEU A 1 95 ? -5.242 1.758 -7.460 1.00 95.69 95 LEU A N 1
ATOM 753 C CA . LEU A 1 95 ? -6.447 1.636 -6.641 1.00 95.69 95 LEU A CA 1
ATOM 754 C C . LEU A 1 95 ? -7.547 2.599 -7.126 1.00 95.69 95 LEU A C 1
ATOM 756 O O . LEU A 1 95 ? -7.232 3.647 -7.694 1.00 95.69 95 LEU A O 1
ATOM 760 N N . PRO A 1 96 ? -8.834 2.273 -6.903 1.00 94.19 96 PRO A N 1
ATOM 761 C CA . PRO A 1 96 ? -9.937 3.208 -7.112 1.00 94.19 96 PRO A CA 1
ATOM 762 C C . PRO A 1 96 ? -9.784 4.496 -6.294 1.00 94.19 96 PRO A C 1
ATOM 764 O O . PRO A 1 96 ? -9.238 4.488 -5.193 1.00 94.19 96 PRO A O 1
ATOM 767 N N . HIS A 1 97 ? -10.332 5.600 -6.805 1.00 90.06 97 HIS A N 1
ATOM 768 C CA . HIS A 1 97 ? -10.262 6.916 -6.156 1.00 90.06 97 HIS A CA 1
ATOM 769 C C . HIS A 1 97 ? -10.854 6.938 -4.734 1.00 90.06 97 HIS A C 1
ATOM 771 O O . HIS A 1 97 ? -10.387 7.668 -3.860 1.00 90.06 97 HIS A O 1
ATOM 777 N N . ASP A 1 98 ? -11.901 6.150 -4.507 1.00 89.69 98 ASP A N 1
ATOM 778 C CA . ASP A 1 98 ? -12.631 6.019 -3.248 1.00 89.69 98 ASP A CA 1
ATOM 779 C C . ASP A 1 98 ? -12.159 4.829 -2.397 1.00 89.69 98 ASP A C 1
ATOM 781 O O . ASP A 1 98 ? -12.777 4.517 -1.375 1.00 89.69 98 ASP A O 1
ATOM 785 N N . PHE A 1 99 ? -11.046 4.187 -2.773 1.00 92.69 99 PHE A N 1
ATOM 786 C CA . PHE A 1 99 ? -10.500 3.060 -2.031 1.00 92.69 99 PHE A CA 1
ATOM 787 C C . PHE A 1 99 ? -10.142 3.462 -0.596 1.00 92.69 99 PHE A C 1
ATOM 789 O O . PHE A 1 99 ? -9.331 4.357 -0.339 1.00 92.69 99 PHE A O 1
ATOM 796 N N . LYS A 1 100 ? -10.732 2.753 0.368 1.00 92.12 100 LYS A N 1
ATOM 797 C CA . LYS A 1 100 ? -10.515 2.982 1.795 1.00 92.12 100 LYS A CA 1
ATOM 798 C C . LYS A 1 100 ? -10.338 1.656 2.517 1.00 92.12 100 LYS A C 1
ATOM 800 O O . LYS A 1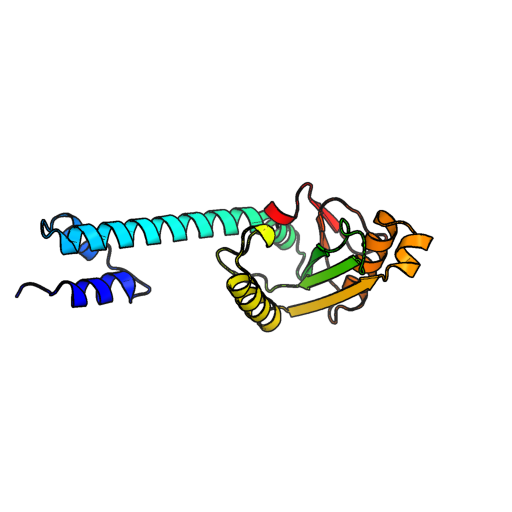 100 ? -11.296 0.922 2.738 1.00 92.12 100 LYS A O 1
ATOM 805 N N . LEU A 1 101 ? -9.117 1.406 2.983 1.00 91.62 101 LEU A N 1
ATOM 806 C CA . LEU A 1 101 ? -8.785 0.260 3.825 1.00 91.62 101 LEU A CA 1
ATOM 807 C C . LEU A 1 101 ? -8.182 0.731 5.151 1.00 91.62 101 LEU A C 1
ATOM 809 O O . LEU A 1 101 ? -7.006 1.085 5.243 1.00 91.62 101 LEU A O 1
ATOM 813 N N . LEU A 1 102 ? -9.006 0.770 6.201 1.00 90.62 102 LEU A N 1
ATOM 814 C CA . LEU A 1 102 ? -8.577 1.287 7.499 1.00 90.62 102 LEU A CA 1
ATOM 815 C C . LEU A 1 102 ? -7.529 0.386 8.160 1.00 90.62 102 LEU A C 1
ATOM 817 O O . LEU A 1 102 ? -7.705 -0.820 8.339 1.00 90.62 102 LEU A O 1
ATOM 821 N N . GLY A 1 103 ? -6.441 1.013 8.602 1.00 86.56 103 GLY A N 1
ATOM 822 C CA . GLY A 1 103 ? -5.334 0.331 9.262 1.00 86.56 103 GLY A CA 1
ATOM 823 C C . GLY A 1 103 ? -4.366 -0.374 8.321 1.00 86.56 103 GLY A C 1
ATOM 824 O O . GLY A 1 103 ? -3.477 -1.059 8.836 1.00 86.56 103 GLY A O 1
ATOM 825 N N . LEU A 1 104 ? -4.506 -0.189 7.003 1.00 84.88 104 LEU A N 1
ATOM 826 C CA . LEU A 1 104 ? -3.407 -0.361 6.060 1.00 84.88 104 LEU A CA 1
ATOM 827 C C . LEU A 1 104 ? -2.316 0.641 6.444 1.00 84.88 104 LEU A C 1
ATOM 829 O O . LEU A 1 104 ? -2.535 1.842 6.418 1.00 84.88 104 LEU A O 1
ATOM 833 N N . THR A 1 105 ? -1.197 0.132 6.934 1.00 76.19 105 THR A N 1
ATOM 834 C CA . THR A 1 105 ? -0.020 0.899 7.364 1.00 76.19 105 THR A CA 1
ATOM 835 C C . THR A 1 105 ? 1.206 0.047 7.040 1.00 76.19 105 THR A C 1
ATOM 837 O O . THR A 1 105 ? 1.020 -1.099 6.620 1.00 76.19 105 THR A O 1
ATOM 840 N N . ASP A 1 106 ? 2.423 0.554 7.278 1.00 66.62 106 ASP A N 1
ATOM 841 C CA . ASP A 1 106 ? 3.674 -0.201 7.100 1.00 66.62 106 ASP A CA 1
ATOM 842 C C . ASP A 1 106 ? 3.503 -1.681 7.483 1.00 66.62 106 ASP A C 1
ATOM 844 O O . ASP A 1 106 ? 3.207 -2.031 8.637 1.00 66.62 106 ASP A O 1
ATOM 848 N N . SER A 1 107 ? 3.670 -2.548 6.480 1.00 64.38 107 SER A N 1
ATOM 849 C CA . SER A 1 107 ? 3.431 -3.987 6.575 1.00 64.38 107 SER A CA 1
ATOM 850 C C . SER A 1 107 ? 4.222 -4.637 7.715 1.00 64.38 107 SER A C 1
ATOM 852 O O . SER A 1 107 ? 3.786 -5.650 8.268 1.00 64.38 107 SER A O 1
ATOM 854 N N . LYS A 1 108 ? 5.332 -4.022 8.145 1.00 67.75 108 LYS A N 1
ATOM 855 C CA . LYS A 1 108 ? 6.177 -4.467 9.265 1.00 67.75 108 LYS A CA 1
ATOM 856 C C . LYS A 1 108 ? 5.470 -4.390 10.625 1.00 67.75 108 LYS A C 1
ATOM 858 O O . LYS A 1 108 ? 5.903 -5.051 11.567 1.00 67.75 108 LYS A O 1
ATOM 863 N N . LYS A 1 109 ? 4.387 -3.614 10.747 1.00 74.69 109 LYS A N 1
ATOM 864 C CA . LYS A 1 109 ? 3.569 -3.491 11.972 1.00 74.69 109 LYS A CA 1
ATOM 865 C C . LYS A 1 109 ? 2.341 -4.406 11.982 1.00 74.69 109 LYS A C 1
ATOM 867 O O . LYS A 1 109 ? 1.650 -4.486 12.999 1.00 74.69 109 LYS A O 1
ATOM 872 N N . LEU A 1 110 ? 2.042 -5.072 10.868 1.00 83.50 110 LEU A N 1
ATOM 873 C CA . LEU A 1 110 ? 0.869 -5.928 10.719 1.00 83.50 110 LEU A CA 1
ATOM 874 C C . LEU A 1 110 ? 1.222 -7.394 11.003 1.00 83.50 110 LEU A C 1
ATOM 876 O O . LEU A 1 110 ? 2.298 -7.874 10.647 1.00 83.50 110 LEU A O 1
ATOM 880 N N . SER A 1 111 ? 0.292 -8.131 11.621 1.00 90.06 111 SER A N 1
ATOM 881 C CA . SER A 1 111 ? 0.430 -9.587 11.736 1.00 90.06 111 SER A CA 1
ATOM 882 C C . SER A 1 111 ? 0.354 -10.239 10.352 1.00 90.06 111 SER A C 1
ATOM 884 O O . SER A 1 111 ? -0.122 -9.632 9.388 1.00 90.06 111 SER A O 1
ATOM 886 N N . LYS A 1 112 ? 0.827 -11.483 10.232 1.00 90.88 112 LYS A N 1
ATOM 887 C CA . LYS A 1 112 ? 0.761 -12.225 8.966 1.00 90.88 112 LYS A CA 1
ATOM 888 C C . LYS A 1 112 ? -0.685 -12.359 8.480 1.00 90.88 112 LYS A C 1
ATOM 890 O O . LYS A 1 112 ? -0.965 -12.022 7.339 1.00 90.88 112 LYS A O 1
ATOM 895 N N . GLU A 1 113 ? -1.587 -12.741 9.374 1.00 92.06 113 GLU A N 1
ATOM 896 C CA . GLU A 1 113 ? -3.007 -12.956 9.085 1.00 92.06 113 GLU A CA 1
ATOM 897 C C . GLU A 1 113 ? -3.665 -11.665 8.590 1.00 92.06 113 GLU A C 1
ATOM 899 O O . GLU A 1 113 ? -4.446 -11.670 7.644 1.00 92.06 113 GLU A O 1
ATOM 904 N N . LYS A 1 114 ? -3.309 -10.525 9.198 1.00 89.94 114 LYS A N 1
ATOM 905 C CA . LYS A 1 114 ? -3.836 -9.225 8.785 1.00 89.94 114 LYS A CA 1
ATOM 906 C C . LYS A 1 114 ? -3.284 -8.776 7.428 1.00 89.94 114 LYS A C 1
ATOM 908 O O . LYS A 1 114 ? -4.012 -8.144 6.672 1.00 89.94 114 LYS A O 1
ATOM 913 N N . ARG A 1 115 ? -2.025 -9.100 7.110 1.00 90.81 115 ARG A N 1
ATOM 914 C CA . ARG A 1 115 ? -1.444 -8.833 5.783 1.00 90.81 115 ARG A CA 1
ATOM 915 C C . ARG A 1 115 ? -2.107 -9.665 4.695 1.00 90.81 115 ARG A C 1
ATOM 917 O O . ARG A 1 115 ? -2.397 -9.111 3.647 1.00 90.81 115 ARG A O 1
ATOM 924 N N . GLU A 1 116 ? -2.364 -10.944 4.952 1.00 93.19 116 GLU A N 1
ATOM 925 C CA . GLU A 1 116 ? -3.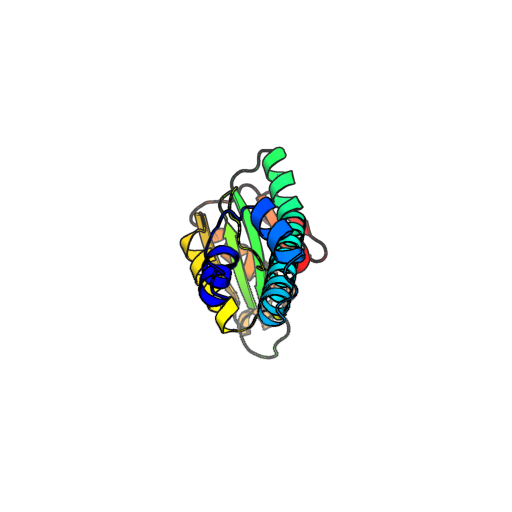075 -11.821 4.012 1.00 93.19 116 GLU A CA 1
ATOM 926 C C . GLU A 1 116 ? -4.500 -11.307 3.763 1.00 93.19 116 GLU A C 1
ATOM 928 O O . GLU A 1 116 ? -4.874 -11.087 2.618 1.00 93.19 116 GLU A O 1
ATOM 933 N N . ALA A 1 117 ? -5.238 -10.953 4.820 1.00 92.94 117 ALA A N 1
ATOM 934 C CA . ALA A 1 117 ? -6.571 -10.367 4.669 1.00 92.94 117 ALA A CA 1
ATOM 935 C C . ALA A 1 117 ? -6.567 -9.042 3.880 1.00 92.94 117 ALA A C 1
ATOM 937 O O . ALA A 1 117 ? -7.473 -8.775 3.098 1.00 92.94 117 ALA A O 1
ATOM 938 N N . PHE A 1 118 ? -5.560 -8.188 4.084 1.00 93.81 118 PHE A N 1
ATOM 939 C CA . PHE A 1 118 ? -5.431 -6.941 3.325 1.00 93.81 118 PHE A CA 1
ATOM 940 C C . PHE A 1 118 ? -5.006 -7.167 1.881 1.00 93.81 118 PHE A C 1
ATOM 942 O O . PHE A 1 118 ? -5.480 -6.446 1.010 1.00 93.81 118 PHE A O 1
ATOM 949 N N . TYR A 1 119 ? -4.145 -8.150 1.628 1.00 93.75 119 TYR A N 1
ATOM 950 C CA . TYR A 1 119 ? -3.767 -8.544 0.279 1.00 93.75 119 TYR A CA 1
ATOM 951 C C . TYR A 1 119 ? -5.001 -8.931 -0.536 1.00 93.75 119 TYR A C 1
ATOM 953 O O . TYR A 1 119 ? -5.184 -8.385 -1.621 1.00 93.75 119 TYR A O 1
ATOM 961 N N . ASP A 1 120 ? -5.873 -9.777 0.017 1.00 95.12 120 ASP A N 1
ATOM 962 C CA . ASP A 1 120 ? -7.096 -10.210 -0.665 1.00 95.12 120 ASP A CA 1
ATOM 963 C C . ASP A 1 120 ? -7.986 -9.010 -1.024 1.00 95.12 120 ASP A C 1
ATOM 965 O O . ASP A 1 120 ? -8.391 -8.860 -2.175 1.00 95.12 120 ASP A O 1
ATOM 969 N N . VAL A 1 121 ? -8.203 -8.094 -0.072 1.00 95.75 121 VAL A N 1
ATOM 970 C CA . VAL A 1 121 ? -8.999 -6.873 -0.293 1.00 95.75 121 VAL A CA 1
ATOM 971 C C . VAL A 1 121 ? -8.377 -5.960 -1.352 1.00 95.75 121 VAL A C 1
ATOM 973 O O . VAL A 1 121 ? -9.090 -5.424 -2.199 1.00 95.75 121 VAL A O 1
ATOM 976 N N . ILE A 1 122 ? -7.057 -5.760 -1.312 1.00 95.38 122 ILE A N 1
ATOM 977 C CA . ILE A 1 122 ? -6.344 -4.911 -2.274 1.00 95.38 122 ILE A CA 1
ATOM 978 C C . ILE A 1 122 ? -6.441 -5.508 -3.675 1.00 95.38 122 ILE A C 1
ATOM 980 O O . ILE A 1 122 ? -6.753 -4.789 -4.615 1.00 95.38 122 ILE A O 1
ATOM 984 N N . VAL A 1 123 ? -6.195 -6.808 -3.821 1.00 95.00 123 VAL A N 1
ATOM 985 C CA . VAL A 1 123 ? -6.231 -7.494 -5.118 1.00 95.00 123 VAL A CA 1
ATOM 986 C C . VAL A 1 123 ? -7.639 -7.511 -5.704 1.00 95.00 123 VAL A C 1
ATOM 988 O O . VAL A 1 123 ? -7.792 -7.294 -6.903 1.00 95.00 123 VAL A O 1
ATOM 991 N N . GLU A 1 124 ? -8.657 -7.735 -4.874 1.00 96.38 124 GLU A N 1
ATOM 992 C CA . GLU A 1 124 ? -10.057 -7.747 -5.306 1.00 96.38 124 GLU A CA 1
ATOM 993 C C . GLU A 1 124 ? -10.535 -6.365 -5.773 1.00 96.38 124 GLU A C 1
ATOM 995 O O . GLU A 1 124 ? -11.295 -6.270 -6.735 1.00 96.38 124 GLU A O 1
ATOM 1000 N N . GLN A 1 125 ? -10.094 -5.294 -5.107 1.00 96.50 125 GLN A N 1
ATOM 1001 C CA . GLN A 1 125 ? -10.577 -3.935 -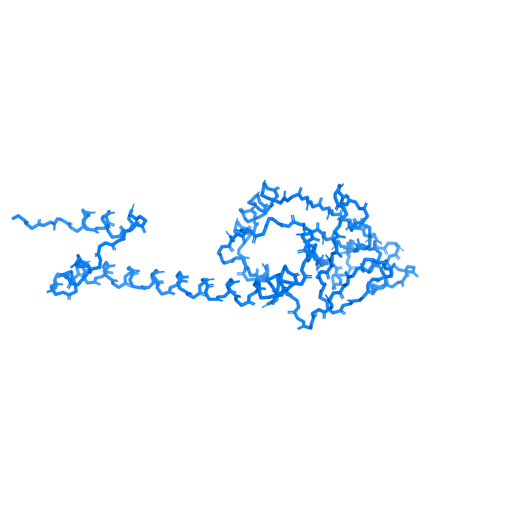5.375 1.00 96.50 125 GLN A CA 1
ATOM 1002 C C . GLN A 1 125 ? -9.660 -3.108 -6.282 1.00 96.50 125 GLN A C 1
ATOM 1004 O O . GLN A 1 125 ? -10.084 -2.059 -6.768 1.00 96.50 125 GLN A O 1
ATOM 1009 N N . ALA A 1 126 ? -8.413 -3.526 -6.511 1.00 96.56 126 ALA A N 1
ATOM 1010 C CA . ALA A 1 126 ? -7.493 -2.809 -7.386 1.00 96.56 126 ALA A CA 1
ATOM 1011 C C . ALA A 1 126 ? -8.019 -2.761 -8.826 1.00 96.56 126 ALA A C 1
ATOM 1013 O O . ALA A 1 126 ? -8.510 -3.749 -9.368 1.00 96.56 126 ALA A O 1
ATOM 1014 N N . ILE A 1 127 ? -7.831 -1.614 -9.481 1.00 96.38 127 ILE A N 1
ATOM 1015 C CA . ILE A 1 127 ? -8.099 -1.463 -10.918 1.00 96.38 127 ILE A CA 1
ATOM 1016 C C . ILE A 1 127 ? -7.159 -2.385 -11.702 1.00 96.38 127 ILE A C 1
ATOM 1018 O O . ILE A 1 127 ? -7.574 -3.097 -12.616 1.00 96.38 127 ILE A O 1
ATOM 1022 N N . CYS A 1 128 ? -5.881 -2.379 -11.325 1.00 96.25 128 CYS A N 1
ATOM 1023 C CA . CYS A 1 128 ? -4.915 -3.393 -11.719 1.00 96.25 128 CYS A CA 1
ATOM 1024 C C . CYS A 1 128 ? -3.696 -3.359 -10.802 1.00 96.25 128 CYS A C 1
ATOM 1026 O O . CYS A 1 128 ? -3.381 -2.340 -10.186 1.00 96.25 128 CYS A O 1
ATOM 1028 N N . TYR A 1 129 ? -2.965 -4.465 -10.777 1.00 97.88 129 TYR A N 1
ATOM 1029 C CA . TYR A 1 129 ? -1.675 -4.558 -10.118 1.00 97.88 129 TYR A CA 1
ATOM 1030 C C . TYR A 1 129 ? -0.740 -5.455 -10.924 1.00 97.88 129 TYR A C 1
ATOM 1032 O O . TYR A 1 129 ? -1.171 -6.225 -11.783 1.00 97.88 129 TYR A O 1
ATOM 1040 N N . SER A 1 130 ? 0.550 -5.343 -10.645 1.00 98.19 130 SER A N 1
ATOM 1041 C CA . SER A 1 130 ? 1.593 -6.148 -11.265 1.00 98.19 130 SER A CA 1
ATOM 1042 C C . SER A 1 130 ? 2.740 -6.337 -10.284 1.00 98.19 130 SER A C 1
ATOM 1044 O O . SER A 1 130 ? 3.031 -5.456 -9.473 1.00 98.19 130 SER A O 1
ATOM 1046 N N . VAL A 1 131 ? 3.383 -7.500 -10.354 1.00 98.06 131 VAL A N 1
ATOM 1047 C CA . VAL A 1 131 ? 4.526 -7.865 -9.518 1.00 98.06 131 VAL A CA 1
ATOM 1048 C C . VAL A 1 131 ? 5.651 -8.324 -10.426 1.00 98.06 131 VAL A C 1
ATOM 1050 O O . VAL A 1 131 ? 5.446 -9.158 -11.309 1.00 98.06 131 VAL A O 1
ATOM 1053 N N . ALA A 1 132 ? 6.849 -7.809 -10.187 1.00 98.19 132 ALA A N 1
ATOM 1054 C CA . ALA A 1 132 ? 8.048 -8.214 -10.898 1.00 98.19 132 ALA A CA 1
ATOM 1055 C C . ALA A 1 132 ? 9.186 -8.473 -9.915 1.00 98.19 132 ALA A C 1
ATOM 1057 O O . ALA A 1 132 ? 9.224 -7.925 -8.813 1.00 98.19 132 ALA A O 1
ATOM 1058 N N . MET A 1 133 ? 10.121 -9.323 -10.322 1.00 98.00 133 MET A N 1
ATOM 1059 C CA . MET A 1 133 ? 11.277 -9.671 -9.509 1.00 98.00 133 MET A CA 1
ATOM 1060 C C . MET A 1 133 ? 12.555 -9.642 -10.336 1.00 98.00 133 MET A C 1
ATOM 1062 O O . MET A 1 133 ? 12.523 -9.899 -11.538 1.00 98.00 133 MET A O 1
ATOM 1066 N N . VAL A 1 134 ? 13.665 -9.357 -9.665 1.00 98.06 134 VAL A N 1
ATOM 1067 C CA . VAL A 1 134 ? 15.022 -9.452 -10.207 1.00 98.06 134 VAL A CA 1
ATOM 1068 C C . VAL A 1 134 ? 15.797 -10.426 -9.329 1.00 98.06 134 VAL A C 1
ATOM 1070 O O . VAL A 1 134 ? 15.855 -10.272 -8.106 1.00 98.06 134 VAL A O 1
ATOM 1073 N N . HIS A 1 135 ? 16.328 -11.483 -9.943 1.00 97.69 135 HIS A N 1
ATOM 1074 C CA . HIS A 1 135 ? 16.993 -12.573 -9.231 1.00 97.69 135 HIS A CA 1
ATOM 1075 C C . HIS A 1 135 ? 18.415 -12.200 -8.807 1.00 97.69 135 HIS A C 1
ATOM 1077 O O . HIS A 1 135 ? 19.055 -11.363 -9.430 1.00 97.69 135 HIS A O 1
ATOM 1083 N N . ALA A 1 136 ? 18.934 -12.889 -7.784 1.00 96.75 136 ALA A N 1
ATOM 1084 C CA . ALA A 1 136 ? 20.257 -12.631 -7.210 1.00 96.75 136 ALA A CA 1
ATOM 1085 C C . ALA A 1 136 ? 21.393 -12.551 -8.248 1.00 96.75 136 ALA A C 1
ATOM 1087 O O . ALA A 1 136 ? 22.230 -11.667 -8.145 1.00 96.75 136 ALA A O 1
ATOM 1088 N N . ALA A 1 137 ? 21.377 -13.400 -9.283 1.00 96.88 137 ALA A N 1
ATOM 1089 C CA . ALA A 1 137 ? 22.388 -13.361 -10.344 1.00 96.88 137 ALA A CA 1
ATOM 1090 C C . ALA A 1 137 ? 22.426 -12.010 -11.086 1.00 96.88 137 ALA A C 1
ATOM 1092 O O . ALA A 1 137 ? 23.498 -11.480 -11.341 1.00 96.88 137 ALA A O 1
ATOM 1093 N N . GLU A 1 138 ? 21.264 -11.423 -11.379 1.00 96.44 138 GLU A N 1
ATOM 1094 C CA . GLU A 1 138 ? 21.171 -10.103 -12.014 1.00 96.44 138 GLU A CA 1
ATOM 1095 C C . GLU A 1 138 ? 21.475 -8.976 -11.008 1.00 96.44 138 GLU A C 1
ATOM 1097 O O . GLU A 1 138 ? 22.060 -7.956 -11.373 1.00 96.44 138 GLU A O 1
ATOM 1102 N N . ILE A 1 139 ? 21.170 -9.187 -9.717 1.00 97.50 139 ILE A N 1
ATOM 1103 C CA . ILE A 1 139 ? 21.568 -8.268 -8.637 1.00 97.50 139 ILE A CA 1
ATOM 1104 C C . ILE A 1 139 ? 23.087 -8.146 -8.540 1.00 97.50 139 ILE A C 1
ATOM 1106 O O . ILE A 1 139 ? 23.595 -7.032 -8.387 1.00 97.50 139 ILE A O 1
ATOM 1110 N N . ASP A 1 140 ? 23.803 -9.261 -8.649 1.00 96.19 140 ASP A N 1
ATOM 1111 C CA . ASP A 1 140 ? 25.264 -9.288 -8.602 1.00 96.19 140 ASP A CA 1
ATOM 1112 C C . ASP A 1 140 ? 25.894 -8.557 -9.803 1.00 96.19 140 ASP A C 1
ATOM 1114 O O . ASP A 1 140 ? 26.957 -7.950 -9.665 1.00 96.19 140 ASP A O 1
ATOM 1118 N N . GLU A 1 141 ? 25.228 -8.556 -10.962 1.00 97.38 141 GLU A N 1
ATOM 1119 C CA . GLU A 1 141 ? 25.679 -7.847 -12.166 1.00 97.38 141 GLU A CA 1
ATOM 1120 C C . GLU A 1 141 ? 25.401 -6.337 -12.112 1.00 97.38 141 GLU A C 1
ATOM 1122 O O . GLU A 1 141 ? 26.251 -5.532 -12.502 1.00 97.38 141 GLU A O 1
ATOM 1127 N N . LEU A 1 142 ? 24.216 -5.936 -11.637 1.00 94.75 142 LEU A N 1
ATOM 1128 C CA . LEU A 1 142 ? 23.752 -4.547 -11.699 1.00 94.75 142 LEU A CA 1
ATOM 1129 C C . LEU A 1 142 ? 23.994 -3.742 -10.427 1.00 94.75 142 LEU A C 1
ATOM 1131 O O . LEU A 1 142 ? 24.076 -2.523 -10.523 1.00 94.75 142 LEU A O 1
ATOM 1135 N N . ASN A 1 143 ? 24.122 -4.394 -9.269 1.00 96.25 143 ASN A N 1
ATOM 1136 C CA . ASN A 1 143 ? 23.923 -3.878 -7.908 1.00 96.25 143 ASN A CA 1
ATOM 1137 C C . ASN A 1 143 ? 22.449 -3.774 -7.465 1.00 96.25 143 ASN A C 1
ATOM 1139 O O . ASN A 1 143 ? 21.515 -3.712 -8.269 1.00 96.25 143 ASN A O 1
ATOM 1143 N N . ILE A 1 144 ? 22.239 -3.716 -6.143 1.00 95.69 144 ILE A N 1
ATOM 1144 C CA . ILE A 1 144 ? 20.899 -3.742 -5.540 1.00 95.69 144 ILE A CA 1
ATOM 1145 C C . ILE A 1 144 ? 20.044 -2.506 -5.843 1.00 95.69 144 ILE A C 1
ATOM 1147 O O . ILE A 1 144 ? 18.823 -2.612 -5.958 1.00 95.69 144 ILE A O 1
ATOM 1151 N N . TYR A 1 145 ? 20.652 -1.328 -5.980 1.00 95.00 145 TYR A N 1
ATOM 1152 C CA . TYR A 1 145 ? 19.919 -0.098 -6.273 1.00 95.00 145 TYR A CA 1
ATOM 1153 C C . TYR A 1 145 ? 19.370 -0.114 -7.704 1.00 95.00 145 TYR A C 1
ATOM 1155 O O . TYR A 1 145 ? 18.180 0.120 -7.913 1.00 95.00 145 TYR A O 1
ATOM 1163 N N . GLU A 1 146 ? 20.210 -0.463 -8.678 1.00 96.06 146 GLU A N 1
ATOM 1164 C CA . GLU A 1 146 ? 19.805 -0.574 -10.083 1.00 96.06 146 GLU A CA 1
ATOM 1165 C C . GLU A 1 146 ? 18.801 -1.713 -10.290 1.00 96.06 146 GLU A C 1
ATOM 1167 O O . GLU A 1 146 ? 17.769 -1.514 -10.929 1.00 96.06 146 GLU A O 1
ATOM 1172 N N . SER A 1 147 ? 19.022 -2.861 -9.648 1.00 97.00 147 SER A N 1
ATOM 1173 C CA . SER A 1 147 ? 18.092 -3.998 -9.697 1.00 97.00 147 SER A CA 1
ATOM 1174 C C . SER A 1 147 ? 16.713 -3.665 -9.137 1.00 97.00 147 SER A C 1
ATOM 1176 O O . SER A 1 147 ? 15.701 -4.121 -9.665 1.00 97.00 147 SER A O 1
ATOM 1178 N N . THR A 1 148 ? 16.645 -2.821 -8.103 1.00 96.06 148 THR A N 1
ATOM 1179 C CA . THR A 1 148 ? 15.361 -2.342 -7.571 1.00 96.06 148 THR A CA 1
ATOM 1180 C C . THR A 1 148 ? 14.621 -1.495 -8.609 1.00 96.06 148 THR A C 1
ATOM 1182 O O . THR A 1 148 ? 13.435 -1.719 -8.850 1.00 96.06 148 THR A O 1
ATOM 1185 N N . LYS A 1 149 ? 15.317 -0.575 -9.295 1.00 96.25 149 LYS A N 1
ATOM 1186 C CA . LYS A 1 149 ? 14.714 0.223 -10.377 1.00 96.25 149 LYS A CA 1
ATOM 1187 C C . LYS A 1 149 ? 14.243 -0.652 -11.539 1.00 96.25 149 LYS A C 1
ATOM 1189 O O . LYS A 1 149 ? 13.193 -0.364 -12.116 1.00 96.25 149 LYS A O 1
ATOM 1194 N N . VAL A 1 150 ? 14.985 -1.712 -11.877 1.00 96.81 150 VAL A N 1
ATOM 1195 C CA . VAL A 1 150 ? 14.581 -2.695 -12.897 1.00 96.81 150 VAL A CA 1
ATOM 1196 C C . VAL A 1 150 ? 13.315 -3.428 -12.459 1.00 96.81 150 VAL A C 1
ATOM 1198 O O . VAL A 1 150 ? 12.347 -3.455 -13.220 1.00 96.81 150 VAL A O 1
ATOM 1201 N N . ALA A 1 151 ? 13.272 -3.945 -11.227 1.00 97.62 151 ALA A N 1
ATOM 1202 C CA . ALA A 1 151 ? 12.092 -4.616 -10.684 1.00 97.62 151 ALA A CA 1
ATOM 1203 C C . ALA A 1 151 ? 10.861 -3.698 -10.713 1.00 97.62 151 ALA A C 1
ATOM 1205 O O . ALA A 1 151 ? 9.825 -4.083 -11.251 1.00 97.62 151 ALA A O 1
ATOM 1206 N N . MET A 1 152 ? 10.979 -2.458 -10.230 1.00 96.81 152 MET A N 1
ATOM 1207 C CA . MET A 1 152 ? 9.881 -1.485 -10.262 1.00 96.81 152 MET A CA 1
ATOM 1208 C C . MET A 1 152 ? 9.447 -1.137 -11.688 1.00 96.81 152 MET A C 1
ATOM 1210 O O . MET A 1 152 ? 8.256 -1.119 -11.987 1.00 96.81 152 MET A O 1
ATOM 1214 N N . SER A 1 153 ? 10.397 -0.907 -12.597 1.00 96.81 153 SER A N 1
ATOM 1215 C CA . SER A 1 153 ? 10.085 -0.603 -14.000 1.00 96.81 153 SER A CA 1
ATOM 1216 C C . SER A 1 153 ? 9.360 -1.763 -14.680 1.00 96.81 153 SER A C 1
ATOM 1218 O O . SER A 1 153 ? 8.436 -1.544 -15.461 1.00 96.81 153 SER A O 1
ATOM 1220 N N . ASN A 1 154 ? 9.755 -3.000 -14.376 1.00 97.75 154 ASN A N 1
ATOM 1221 C CA . ASN A 1 154 ? 9.089 -4.197 -14.876 1.00 97.75 154 ASN A CA 1
ATOM 1222 C C . ASN A 1 154 ? 7.694 -4.362 -14.261 1.00 97.75 154 ASN A C 1
ATOM 1224 O O . ASN A 1 154 ? 6.766 -4.720 -14.983 1.00 97.75 154 ASN A O 1
ATOM 1228 N N . ALA A 1 155 ? 7.516 -4.030 -12.978 1.00 97.88 155 ALA A N 1
ATOM 1229 C CA . ALA A 1 155 ? 6.204 -4.023 -12.340 1.00 97.88 155 ALA A CA 1
ATOM 1230 C C . ALA A 1 155 ? 5.259 -3.041 -13.054 1.00 97.88 155 ALA A C 1
ATOM 1232 O O . ALA A 1 155 ? 4.176 -3.450 -13.463 1.00 97.88 155 ALA A O 1
ATOM 1233 N N . VAL A 1 156 ? 5.695 -1.804 -13.327 1.00 97.44 156 VAL A N 1
ATOM 1234 C CA . VAL A 1 156 ? 4.898 -0.819 -14.091 1.00 97.44 156 VAL A CA 1
ATOM 1235 C C . VAL A 1 156 ? 4.554 -1.327 -15.488 1.00 97.44 156 VAL A C 1
ATOM 1237 O O . VAL A 1 156 ? 3.402 -1.254 -15.900 1.00 97.44 156 VAL A O 1
ATOM 1240 N N . LYS A 1 157 ? 5.531 -1.877 -16.218 1.00 96.50 157 LYS A N 1
ATOM 1241 C CA . LYS A 1 157 ? 5.314 -2.408 -17.577 1.00 96.50 157 LYS A CA 1
ATOM 1242 C C . LYS A 1 157 ? 4.349 -3.595 -17.615 1.00 96.50 157 LYS A C 1
ATOM 1244 O O . LYS A 1 157 ? 3.752 -3.838 -18.658 1.00 96.50 157 LYS A O 1
ATOM 1249 N N . GLY A 1 158 ? 4.227 -4.339 -16.516 1.00 97.19 158 GLY A N 1
ATOM 1250 C CA . GLY A 1 158 ? 3.296 -5.458 -16.390 1.00 97.19 158 GLY A CA 1
ATOM 1251 C C . GLY A 1 158 ? 1.862 -5.052 -16.038 1.00 97.19 158 GLY A C 1
ATOM 1252 O O . GLY A 1 158 ? 0.991 -5.918 -16.018 1.00 97.19 158 GLY A O 1
ATOM 1253 N N . LEU A 1 159 ? 1.594 -3.771 -15.754 1.00 97.06 159 LEU A N 1
ATOM 1254 C CA . LEU A 1 159 ? 0.235 -3.294 -15.507 1.00 97.06 159 LEU A CA 1
ATOM 1255 C C . LEU A 1 159 ? -0.610 -3.381 -16.783 1.00 97.06 159 LEU A C 1
ATOM 1257 O O . LEU A 1 159 ? -0.207 -2.918 -17.849 1.00 97.06 159 LEU A O 1
ATOM 1261 N N . THR A 1 160 ? -1.824 -3.916 -16.657 1.00 94.56 160 THR A N 1
ATOM 1262 C CA . THR A 1 160 ? -2.797 -3.964 -17.762 1.00 94.56 160 THR A CA 1
ATOM 1263 C C . THR A 1 160 ? -3.273 -2.567 -18.173 1.00 94.56 160 THR A C 1
ATOM 1265 O O . THR A 1 160 ? -3.589 -2.346 -19.341 1.00 94.56 160 THR A O 1
ATOM 1268 N N . TYR A 1 161 ? -3.302 -1.621 -17.229 1.00 89.31 161 TYR A N 1
ATOM 1269 C CA . TYR A 1 161 ? -3.606 -0.212 -17.474 1.00 89.31 161 TYR A CA 1
ATOM 1270 C C . TYR A 1 161 ? -2.380 0.641 -17.171 1.00 89.31 161 TYR A C 1
ATOM 1272 O O . TYR A 1 161 ? -1.785 0.531 -16.101 1.00 89.31 161 TYR A O 1
ATOM 1280 N N . MET A 1 162 ? -2.012 1.506 -18.115 1.00 91.50 162 MET A N 1
ATOM 1281 C CA . MET A 1 162 ? -0.905 2.433 -17.907 1.00 91.50 162 MET A CA 1
ATOM 1282 C C . MET A 1 162 ? -1.324 3.527 -16.917 1.00 91.50 162 MET A C 1
ATOM 1284 O O . MET A 1 162 ? -2.362 4.154 -17.134 1.00 91.50 162 MET A O 1
ATOM 1288 N N . PRO A 1 163 ? -0.541 3.769 -15.853 1.00 95.81 163 PRO A N 1
ATOM 1289 C CA . PRO A 1 163 ? -0.811 4.862 -14.934 1.00 95.81 163 PRO A CA 1
ATOM 1290 C C . PRO A 1 163 ? -0.463 6.213 -15.566 1.00 95.81 163 PRO A C 1
ATOM 1292 O O . PRO A 1 163 ? 0.479 6.329 -16.352 1.00 95.81 163 PRO A O 1
ATOM 1295 N N . ASP A 1 164 ? -1.188 7.247 -15.153 1.00 96.06 164 ASP A N 1
ATOM 1296 C CA . ASP A 1 164 ? -0.909 8.642 -15.495 1.00 96.06 164 ASP A CA 1
ATOM 1297 C C . ASP A 1 164 ? 0.230 9.200 -14.624 1.00 96.06 164 ASP A C 1
ATOM 1299 O O . ASP A 1 164 ? 0.985 10.082 -15.046 1.00 96.06 164 ASP A O 1
ATOM 1303 N N . HIS A 1 165 ? 0.356 8.676 -13.399 1.00 96.81 165 HIS A N 1
ATOM 1304 C CA . HIS A 1 165 ? 1.332 9.122 -12.410 1.00 96.81 165 HIS A CA 1
ATOM 1305 C C . HIS A 1 165 ? 1.820 7.978 -11.520 1.00 96.81 165 HIS A C 1
ATOM 1307 O O . HIS A 1 165 ? 1.061 7.065 -11.192 1.00 96.81 165 HIS A O 1
ATOM 1313 N N . LEU A 1 166 ? 3.078 8.052 -11.092 1.00 96.31 166 LEU A N 1
ATOM 1314 C CA . LEU A 1 166 ? 3.706 7.096 -10.182 1.00 96.31 166 LEU A CA 1
ATOM 1315 C C . LEU A 1 166 ? 3.996 7.731 -8.815 1.00 96.31 166 LEU A C 1
ATOM 1317 O O . LEU A 1 166 ? 4.591 8.809 -8.738 1.00 96.31 166 LEU A O 1
ATOM 1321 N N . LEU A 1 167 ? 3.641 7.035 -7.739 1.00 94.38 167 LEU A N 1
ATOM 1322 C CA . LEU A 1 167 ? 4.050 7.326 -6.365 1.00 94.38 167 LEU A CA 1
ATOM 1323 C C . LEU A 1 167 ? 5.076 6.279 -5.919 1.00 94.38 167 LEU A C 1
ATOM 1325 O O . LEU A 1 167 ? 4.791 5.086 -5.955 1.00 94.38 167 LEU A O 1
ATOM 1329 N N . LEU A 1 168 ? 6.272 6.726 -5.531 1.00 90.69 168 LEU A N 1
ATOM 1330 C CA . LEU A 1 168 ? 7.426 5.869 -5.217 1.00 90.69 168 LEU A CA 1
ATOM 1331 C C . LEU A 1 168 ? 8.065 6.303 -3.892 1.00 90.69 168 LEU A C 1
ATOM 1333 O O . LEU A 1 168 ? 8.158 7.512 -3.650 1.00 90.69 168 LEU A O 1
ATOM 1337 N N . ASP A 1 169 ? 8.632 5.381 -3.106 1.00 79.94 169 ASP A N 1
ATOM 1338 C CA . ASP A 1 169 ? 9.535 5.755 -2.006 1.00 79.94 169 ASP A CA 1
ATOM 1339 C C . ASP A 1 169 ? 10.974 5.970 -2.506 1.00 79.94 169 ASP A C 1
ATOM 1341 O O . ASP A 1 169 ? 11.597 5.102 -3.114 1.00 79.94 169 ASP A O 1
ATOM 1345 N N . ALA A 1 170 ? 11.516 7.156 -2.236 1.00 71.62 170 ALA A N 1
ATOM 1346 C CA . ALA A 1 170 ? 12.943 7.482 -2.267 1.00 71.62 170 ALA A CA 1
ATOM 1347 C C . ALA A 1 170 ? 13.760 7.086 -3.524 1.00 71.62 170 ALA A C 1
ATOM 1349 O O . ALA A 1 170 ? 14.991 6.987 -3.454 1.00 71.62 170 ALA A O 1
ATOM 1350 N N . MET A 1 171 ? 13.131 6.918 -4.691 1.00 84.94 171 MET A N 1
ATOM 1351 C CA . MET A 1 171 ? 13.828 6.771 -5.975 1.00 84.94 171 MET A CA 1
ATOM 1352 C C . MET A 1 171 ? 13.072 7.380 -7.156 1.00 84.94 171 MET A C 1
ATOM 1354 O O . MET A 1 171 ? 11.951 7.860 -7.004 1.00 84.94 171 MET A O 1
ATOM 1358 N N . LYS A 1 172 ? 13.728 7.414 -8.323 1.00 88.81 172 LYS A N 1
ATOM 1359 C CA . LYS A 1 172 ? 13.174 7.867 -9.603 1.00 88.81 172 LYS A CA 1
ATOM 1360 C C . LYS A 1 172 ? 13.444 6.805 -10.663 1.00 88.81 172 LYS A C 1
ATOM 1362 O O . LYS A 1 172 ? 14.578 6.335 -10.781 1.00 88.81 172 LYS A O 1
ATOM 1367 N N . LEU A 1 173 ? 12.419 6.461 -11.431 1.00 92.94 173 LEU A N 1
ATOM 1368 C CA . LEU A 1 173 ? 12.519 5.506 -12.529 1.00 92.94 173 LEU A CA 1
ATOM 1369 C C . LEU A 1 173 ? 12.776 6.241 -13.844 1.00 92.94 173 LEU A C 1
ATOM 1371 O O . LEU A 1 173 ? 12.292 7.357 -14.047 1.00 92.94 173 LEU A O 1
ATOM 1375 N N . ASP A 1 174 ? 13.510 5.605 -14.753 1.00 91.81 174 ASP A N 1
ATOM 1376 C CA . ASP A 1 174 ? 13.711 6.115 -16.112 1.00 91.81 174 ASP A CA 1
ATOM 1377 C C . ASP A 1 174 ? 12.510 5.744 -16.997 1.00 91.81 174 ASP A C 1
ATOM 1379 O O . ASP A 1 174 ? 12.566 4.882 -17.872 1.00 91.81 174 ASP A O 1
ATOM 1383 N N . LEU A 1 175 ? 11.366 6.342 -16.665 1.00 92.44 175 LEU A N 1
ATOM 1384 C CA . LEU A 1 175 ? 10.093 6.183 -17.356 1.00 92.44 175 LEU A CA 1
ATOM 1385 C C . LEU A 1 175 ? 9.561 7.566 -17.726 1.00 92.44 175 LEU A C 1
ATOM 1387 O O . LEU A 1 175 ? 9.707 8.526 -16.970 1.00 92.44 175 LEU A O 1
ATOM 1391 N N . THR A 1 176 ? 8.890 7.656 -18.872 1.00 93.38 176 THR A N 1
ATOM 1392 C CA . THR A 1 176 ? 8.273 8.900 -19.364 1.00 93.38 176 THR A CA 1
ATOM 1393 C C . THR A 1 176 ? 7.012 9.300 -18.594 1.00 93.38 176 THR A C 1
ATOM 1395 O O . THR A 1 176 ? 6.490 10.389 -18.809 1.00 93.38 176 THR A O 1
ATOM 1398 N N . ILE A 1 177 ? 6.509 8.415 -17.730 1.00 95.31 177 ILE A N 1
ATOM 1399 C CA . ILE A 1 177 ? 5.338 8.637 -16.876 1.00 95.31 177 ILE A CA 1
ATOM 1400 C C . ILE A 1 177 ? 5.708 9.660 -15.797 1.00 95.31 177 ILE A C 1
ATOM 1402 O O . ILE A 1 177 ? 6.837 9.648 -15.304 1.00 95.31 177 ILE A O 1
ATOM 1406 N N . SER A 1 178 ? 4.771 10.541 -15.436 1.00 95.38 178 SER A N 1
ATOM 1407 C CA . SER A 1 178 ? 4.955 11.502 -14.343 1.00 95.38 178 SER A CA 1
ATOM 1408 C C . SER A 1 178 ? 5.166 10.774 -13.011 1.00 95.38 178 SER A C 1
ATOM 1410 O O . SER A 1 178 ? 4.603 9.704 -12.789 1.00 95.38 178 SER A O 1
ATOM 1412 N N . GLN A 1 179 ? 6.022 11.301 -12.132 1.00 94.88 179 GLN A N 1
ATOM 1413 C CA . GLN A 1 179 ? 6.421 10.600 -10.904 1.00 94.88 179 GLN A CA 1
ATOM 1414 C C . GLN A 1 179 ? 6.593 11.573 -9.743 1.00 94.88 179 GLN A C 1
ATOM 1416 O O . GLN A 1 179 ? 7.181 12.647 -9.898 1.00 94.88 179 GLN A O 1
ATOM 1421 N N . T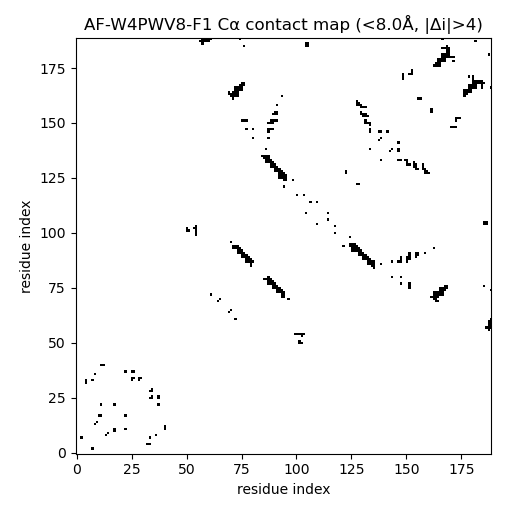HR A 1 180 ? 6.174 11.152 -8.556 1.00 92.12 180 THR A N 1
ATOM 1422 C CA . THR A 1 180 ? 6.514 11.800 -7.290 1.00 92.12 180 THR A CA 1
ATOM 1423 C C . THR A 1 180 ? 7.286 10.815 -6.428 1.00 92.12 180 THR A C 1
ATOM 1425 O O . THR A 1 180 ? 6.785 9.757 -6.060 1.00 92.12 180 THR A O 1
ATOM 1428 N N . SER A 1 181 ? 8.517 11.196 -6.090 1.00 83.94 181 SER A N 1
ATOM 1429 C CA . SER A 1 181 ? 9.334 10.483 -5.114 1.00 83.94 181 SER A CA 1
ATOM 1430 C C . SER A 1 181 ? 9.023 11.036 -3.726 1.00 83.94 181 SER A C 1
ATOM 1432 O O . SER A 1 181 ? 9.251 12.220 -3.453 1.00 83.94 181 SER A O 1
ATOM 1434 N N . LEU A 1 182 ? 8.460 10.202 -2.862 1.00 78.31 182 LEU A N 1
ATOM 1435 C CA . LEU A 1 182 ? 8.179 10.535 -1.475 1.00 78.31 182 LEU A CA 1
ATOM 1436 C C . LEU A 1 182 ? 9.409 10.202 -0.635 1.00 78.31 182 LEU A C 1
ATOM 1438 O O . LEU A 1 182 ? 10.014 9.153 -0.791 1.00 78.31 182 LEU A O 1
ATOM 1442 N N . ILE A 1 183 ? 9.796 11.093 0.276 1.00 66.62 183 ILE A N 1
ATOM 1443 C CA . ILE A 1 183 ? 10.786 10.757 1.305 1.00 66.62 183 ILE A CA 1
ATOM 1444 C C . ILE A 1 183 ? 10.012 10.093 2.456 1.00 66.62 183 ILE A C 1
ATOM 1446 O O . ILE A 1 183 ? 9.320 10.809 3.204 1.00 66.62 183 ILE A O 1
ATOM 1450 N N . LYS A 1 184 ? 10.158 8.763 2.602 1.00 61.22 184 LYS A N 1
ATOM 1451 C CA . LYS A 1 184 ? 9.416 7.862 3.517 1.00 61.22 184 LYS A CA 1
ATOM 1452 C C . LYS A 1 184 ? 7.988 7.547 3.043 1.00 61.22 184 LYS A C 1
ATOM 1454 O O . LYS A 1 184 ? 7.035 7.809 3.781 1.00 61.22 184 LYS A O 1
ATOM 1459 N N . GLY A 1 185 ? 7.865 7.042 1.819 1.00 54.91 185 GLY A N 1
ATOM 1460 C CA . GLY A 1 185 ? 6.619 6.646 1.150 1.00 54.91 185 GLY A CA 1
ATOM 1461 C C . GLY A 1 185 ? 5.747 5.687 1.964 1.00 54.91 185 GLY A C 1
ATOM 1462 O O . GLY A 1 185 ? 4.588 6.016 2.177 1.00 54.91 185 GLY A O 1
ATOM 1463 N N . ASP A 1 186 ? 6.315 4.632 2.564 1.00 56.44 186 ASP A N 1
ATOM 1464 C CA . ASP A 1 186 ? 5.583 3.589 3.326 1.00 56.44 186 ASP A CA 1
ATOM 1465 C C . ASP A 1 186 ? 4.732 4.111 4.505 1.00 56.44 186 ASP A C 1
ATOM 1467 O O . ASP A 1 186 ? 3.931 3.384 5.101 1.00 56.44 186 ASP A O 1
ATOM 1471 N N . GLN A 1 187 ? 4.971 5.354 4.938 1.00 54.56 187 GLN A N 1
ATOM 1472 C CA . GLN A 1 187 ? 4.257 6.013 6.041 1.00 54.56 187 GLN A CA 1
ATOM 1473 C C . GLN A 1 187 ? 3.357 7.156 5.564 1.00 54.56 187 GLN A C 1
ATOM 1475 O O . GLN A 1 187 ? 2.802 7.882 6.392 1.00 54.56 187 GLN A O 1
ATOM 1480 N N . LYS A 1 188 ? 3.282 7.377 4.254 1.00 51.78 188 LYS A N 1
ATOM 1481 C CA . LYS A 1 188 ? 2.787 8.610 3.651 1.00 51.78 188 LYS A CA 1
ATOM 1482 C C . LYS A 1 188 ? 1.924 8.410 2.416 1.00 51.78 188 LYS A C 1
ATOM 1484 O O . LYS A 1 188 ? 1.276 9.392 2.087 1.00 51.78 188 LYS A O 1
ATOM 1489 N N . ALA A 1 189 ? 1.928 7.239 1.785 1.00 49.81 189 ALA A N 1
ATOM 1490 C CA . ALA A 1 189 ? 1.065 6.836 0.677 1.00 49.81 189 ALA A CA 1
ATOM 1491 C C . ALA A 1 189 ? 0.806 5.327 0.789 1.00 49.81 189 ALA A C 1
ATOM 1493 O O . ALA A 1 189 ? 1.790 4.599 1.056 1.00 49.81 189 ALA A O 1
#

Solvent-accessible surface area (backbone atoms only — not comparable to full-atom values): 10728 Å² total; per-residue (Å²): 133,84,81,51,70,69,57,52,46,48,56,69,73,67,45,93,75,67,62,64,71,57,54,59,55,49,75,72,43,84,52,67,68,53,48,52,50,48,54,52,50,52,53,50,53,52,50,51,52,51,31,52,51,50,50,54,56,22,47,45,59,62,54,50,42,43,74,75,66,47,76,42,48,24,44,39,55,76,47,48,83,82,59,96,70,65,42,32,36,13,39,24,38,26,58,49,96,83,70,79,68,80,72,76,58,49,68,91,79,49,54,71,71,57,48,53,56,48,48,55,54,48,65,73,57,31,78,39,58,19,74,24,66,35,48,50,75,56,29,74,75,60,36,66,70,54,32,46,47,49,11,41,52,46,3,54,70,55,29,89,62,80,51,56,30,36,40,28,52,73,54,83,68,101,55,96,58,48,74,46,62,31,88,64,20,66,80,40,91

Foldseek 3Di:
DDDDLVNVLCQLPVDPDHDVVVLVVLVPPPPPSSVVSNVVSVVVVVLQVVQVVQQCQQCVVVVVVVVVPWFWEWEKDWDDLPDPAWWIKMKIFTAHPPDDDGPQAQCVPDDPVRVVVVVVVRCVGTPWMFMFIDHPVVCVVQPSVVRNLVRRVVRQVPTPDHGQEYEYEPDDHPDPHHYDHDPCSRSRD

Nearest PDB structures (foldseek):
  5y9p-assembly1_A  TM=8.876E-01  e=1.655E-15  Staphylococcus aureus
  7uwe-assembly1_C  TM=9.563E-01  e=2.159E-14  Escherichia coli
  3o3h-assembly1_A  TM=9.185E-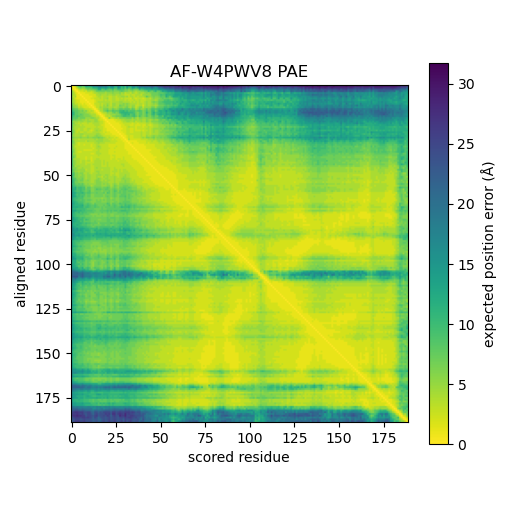01  e=8.869E-14  Thermotoga maritima
  3o3g-assembly1_A  TM=9.181E-01  e=1.917E-13  Thermotoga maritima
  7uwh-assembly1_C  TM=9.392E-01  e=2.478E-13  Escherichia coli

Organism: NCBI:txid1236970